Protein AF-A0A9N9LSE1-F1 (afdb_monomer_lite)

InterPro domains:
  IPR002110 Ankyrin repeat [PF00023] (75-103)
  IPR002110 Ankyrin repeat [SM00248] (27-57)
  IPR002110 Ankyrin repeat [SM00248] (72-101)
  IPR002110 Ankyrin repeat [SM00248] (112-149)
  IPR036770 Ankyrin repeat-containing domain superfamily [G3DSA:1.25.40.20] (14-173)
  IPR036770 Ankyrin repeat-containing domain superfamily [SSF48403] (28-147)

Structure (mmCIF, N/CA/C/O backbone):
data_AF-A0A9N9LSE1-F1
#
_entry.id   AF-A0A9N9LSE1-F1
#
loop_
_atom_site.group_PDB
_atom_site.id
_atom_site.type_symbol
_atom_site.label_atom_id
_atom_site.label_alt_id
_atom_site.label_comp_id
_atom_site.label_asym_id
_atom_site.label_entity_id
_atom_site.label_seq_id
_atom_site.pdbx_PDB_ins_code
_atom_site.Cartn_x
_atom_site.Cartn_y
_atom_site.Cartn_z
_atom_site.occupancy
_atom_site.B_iso_or_equiv
_atom_site.auth_seq_id
_atom_site.auth_comp_id
_atom_site.auth_asym_id
_atom_site.auth_atom_id
_atom_site.pdbx_PDB_model_num
ATOM 1 N N . MET A 1 1 ? 15.173 1.537 29.715 1.00 40.53 1 MET A N 1
ATOM 2 C CA . MET A 1 1 ? 14.136 2.187 28.874 1.00 40.53 1 MET A CA 1
ATOM 3 C C . MET A 1 1 ? 12.952 1.291 28.463 1.00 40.53 1 MET A C 1
ATOM 5 O O . MET A 1 1 ? 11.931 1.841 28.080 1.00 40.53 1 MET A O 1
ATOM 9 N N . LEU A 1 2 ? 12.999 -0.046 28.591 1.00 33.22 2 LEU A N 1
ATOM 10 C CA . LEU A 1 2 ? 11.931 -0.953 28.109 1.00 33.22 2 LEU A CA 1
ATOM 11 C C . LEU A 1 2 ? 10.605 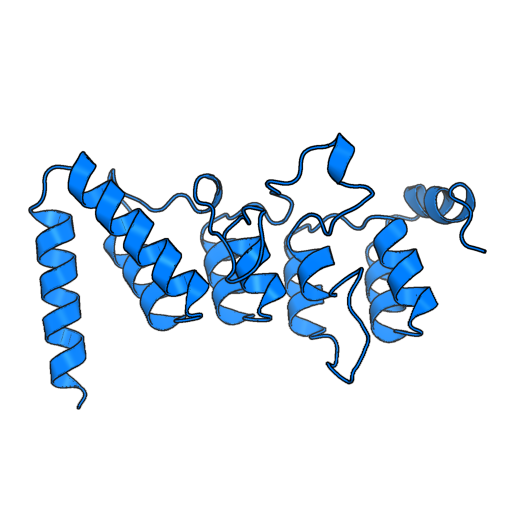-0.952 28.915 1.00 33.22 2 LEU A C 1
ATOM 13 O O . LEU A 1 2 ? 9.546 -1.184 28.339 1.00 33.22 2 LEU A O 1
ATOM 17 N N . ARG A 1 3 ? 10.618 -0.639 30.222 1.00 33.59 3 ARG A N 1
ATOM 18 C CA . ARG A 1 3 ? 9.400 -0.642 31.072 1.00 33.59 3 ARG A CA 1
ATOM 19 C C . ARG A 1 3 ? 8.410 0.497 30.778 1.00 33.59 3 ARG A C 1
ATOM 21 O O . ARG A 1 3 ? 7.217 0.343 31.015 1.00 33.59 3 ARG A O 1
ATOM 28 N N . VAL A 1 4 ? 8.888 1.628 30.252 1.00 49.62 4 VAL A N 1
ATOM 29 C CA . VAL A 1 4 ? 8.053 2.820 30.001 1.00 49.62 4 VAL A CA 1
ATOM 30 C C . VAL A 1 4 ? 7.144 2.619 28.782 1.00 49.62 4 VAL A C 1
ATOM 32 O O . VAL A 1 4 ? 5.979 3.013 28.827 1.00 49.62 4 VAL A O 1
ATOM 35 N N . LYS A 1 5 ? 7.630 1.924 27.738 1.00 57.16 5 LYS A N 1
ATOM 36 C CA . LYS A 1 5 ? 6.824 1.574 26.554 1.00 57.16 5 LYS A CA 1
ATOM 37 C C . LYS A 1 5 ? 5.651 0.656 26.925 1.00 57.16 5 LYS A C 1
ATOM 39 O O . LYS A 1 5 ? 4.515 0.973 26.600 1.00 57.16 5 LYS A O 1
ATOM 44 N N . GLN A 1 6 ? 5.893 -0.408 27.699 1.00 59.78 6 GLN A N 1
ATOM 45 C CA . GLN A 1 6 ? 4.841 -1.362 28.089 1.00 59.78 6 GLN A CA 1
ATOM 46 C C . GLN A 1 6 ? 3.709 -0.727 28.910 1.00 59.78 6 GLN A C 1
ATOM 48 O O . GLN A 1 6 ? 2.539 -1.017 28.668 1.00 59.78 6 GLN A O 1
ATOM 53 N N . HIS A 1 7 ? 4.028 0.160 29.856 1.00 61.41 7 HIS A N 1
ATOM 54 C CA . HIS A 1 7 ? 3.002 0.809 30.674 1.00 61.41 7 HIS A CA 1
ATOM 55 C C . HIS A 1 7 ? 2.126 1.775 29.857 1.00 61.41 7 HIS A C 1
ATOM 57 O O . HIS A 1 7 ? 0.909 1.802 30.037 1.00 61.41 7 HIS A O 1
ATOM 63 N N . MET A 1 8 ? 2.713 2.536 28.924 1.00 65.19 8 MET A N 1
ATOM 64 C CA . MET A 1 8 ? 1.931 3.395 28.025 1.00 65.19 8 MET A CA 1
ATOM 65 C C . MET A 1 8 ? 1.058 2.576 27.070 1.00 65.19 8 MET A C 1
ATOM 67 O O . MET A 1 8 ? -0.132 2.862 26.949 1.00 65.19 8 MET A O 1
ATOM 71 N N . SER A 1 9 ? 1.601 1.507 26.485 1.00 69.81 9 SER A N 1
ATOM 72 C CA . SER A 1 9 ? 0.855 0.560 25.650 1.00 69.81 9 SER A CA 1
ATOM 73 C C . SER A 1 9 ? -0.361 -0.036 26.375 1.00 69.81 9 SER A C 1
ATOM 75 O O . SER A 1 9 ? -1.458 -0.072 25.820 1.00 69.81 9 SER A O 1
ATOM 77 N N . LEU A 1 10 ? -0.203 -0.445 27.640 1.00 71.50 10 LEU A N 1
ATOM 78 C CA . LEU A 1 10 ? -1.301 -0.983 28.454 1.00 71.50 10 LEU A CA 1
ATOM 79 C C . LEU A 1 10 ? -2.367 0.066 28.784 1.00 71.50 10 LEU A C 1
ATOM 81 O O . LEU A 1 10 ? -3.555 -0.252 28.769 1.00 71.50 10 LEU A O 1
ATOM 85 N N . ARG A 1 11 ? -1.971 1.318 29.045 1.00 76.00 11 ARG A N 1
ATOM 86 C CA . ARG A 1 11 ? -2.925 2.411 29.284 1.00 76.00 11 ARG A CA 1
ATOM 87 C C . ARG A 1 11 ? -3.724 2.759 28.033 1.00 76.00 11 ARG A C 1
ATOM 89 O O . ARG A 1 11 ? -4.925 2.965 28.149 1.00 76.00 11 ARG A O 1
ATOM 96 N N . ILE A 1 12 ? -3.094 2.767 26.857 1.00 73.69 12 ILE A N 1
ATOM 97 C CA . ILE A 1 12 ? -3.790 2.988 25.580 1.00 73.69 12 ILE A CA 1
ATOM 98 C C . ILE A 1 12 ? -4.808 1.870 25.331 1.00 73.69 12 ILE A C 1
ATOM 100 O O . ILE A 1 12 ? -5.958 2.168 25.025 1.00 73.69 12 ILE A O 1
ATOM 104 N N . ILE A 1 13 ? -4.439 0.599 25.547 1.00 72.19 13 ILE A N 1
ATOM 105 C CA . ILE A 1 13 ? -5.391 -0.526 25.472 1.00 72.19 13 ILE A CA 1
ATOM 106 C C . ILE A 1 13 ? -6.529 -0.349 26.478 1.00 72.19 13 ILE A C 1
ATOM 108 O O . ILE A 1 13 ? -7.687 -0.577 26.137 1.00 72.19 13 ILE A O 1
ATOM 112 N N . GLY A 1 14 ? -6.201 0.047 27.711 1.00 75.12 14 GLY A N 1
ATOM 113 C CA . GLY A 1 14 ? -7.185 0.363 28.740 1.00 75.12 14 GLY A CA 1
ATOM 114 C C . GLY A 1 14 ? -8.204 1.374 28.225 1.00 75.12 14 GLY A C 1
ATOM 115 O O . GLY A 1 14 ? -9.389 1.071 28.222 1.00 75.12 14 GLY A O 1
ATOM 116 N N . CYS A 1 15 ? -7.742 2.507 27.691 1.00 75.81 15 CYS A N 1
ATOM 117 C CA . CYS A 1 15 ? -8.607 3.533 27.110 1.00 75.81 15 CYS A CA 1
ATOM 118 C C . CYS A 1 15 ? -9.437 3.007 25.929 1.00 75.81 15 CYS A C 1
ATOM 120 O O . CYS A 1 15 ? -10.643 3.217 25.894 1.00 75.81 15 CYS A O 1
ATOM 122 N N . LEU A 1 16 ? -8.835 2.270 24.989 1.00 75.88 16 LEU A N 1
ATOM 123 C CA . LEU A 1 16 ? -9.563 1.699 23.846 1.00 75.88 16 LEU A CA 1
ATOM 124 C C . LEU A 1 16 ? -10.661 0.708 24.270 1.00 75.88 16 LEU A C 1
ATOM 126 O O . LEU A 1 16 ? -11.639 0.540 23.546 1.00 75.88 16 LEU A O 1
ATOM 130 N N . LYS A 1 17 ? -10.515 0.060 25.433 1.00 76.38 17 LYS A N 1
ATOM 131 C CA . LYS A 1 17 ? -11.505 -0.878 25.984 1.00 76.38 17 LYS A CA 1
ATOM 132 C C . LYS A 1 17 ? -12.560 -0.211 26.866 1.00 76.38 17 LYS A C 1
ATOM 134 O O . LYS A 1 17 ? -13.678 -0.710 26.924 1.00 76.38 17 LYS A O 1
ATOM 139 N N . THR A 1 18 ? -12.209 0.851 27.590 1.00 81.88 18 THR A N 1
ATOM 140 C CA . THR A 1 18 ? -13.106 1.499 28.561 1.00 81.88 18 THR A CA 1
ATOM 141 C C . THR A 1 18 ? -13.882 2.677 27.981 1.00 81.88 18 THR A C 1
ATOM 143 O O . THR A 1 18 ? -14.916 3.048 28.534 1.00 81.88 18 THR A O 1
ATOM 146 N N . CYS A 1 19 ? -13.415 3.270 26.881 1.00 81.94 19 CYS A N 1
ATOM 147 C CA . CYS A 1 19 ? -14.126 4.345 26.201 1.00 81.94 19 CYS A CA 1
ATOM 148 C C . CYS A 1 19 ? -15.407 3.838 25.507 1.00 81.94 19 CYS A C 1
ATOM 150 O O . CYS A 1 19 ? -15.454 2.699 25.036 1.00 81.94 19 CYS A O 1
ATOM 152 N N . PRO A 1 20 ? -16.430 4.703 25.353 1.00 85.56 20 PRO A N 1
ATOM 153 C CA . PRO A 1 20 ? -17.549 4.452 24.451 1.00 85.56 20 PRO A CA 1
ATOM 154 C C . PRO A 1 20 ? -17.060 4.026 23.054 1.00 85.56 20 PRO A C 1
ATOM 156 O O . PRO A 1 20 ? -16.090 4.615 22.564 1.00 85.56 20 PRO A O 1
ATOM 159 N N . PRO A 1 21 ? -17.733 3.080 22.369 1.00 84.69 21 PRO A N 1
ATOM 160 C CA . PRO A 1 21 ? -17.248 2.511 21.107 1.00 84.69 21 PRO A CA 1
ATOM 161 C C . PRO A 1 21 ? -16.874 3.556 20.050 1.00 84.69 21 PRO A C 1
ATOM 163 O O . PRO A 1 21 ? -15.799 3.486 19.466 1.00 84.69 21 PRO A O 1
ATOM 166 N N . ALA A 1 22 ? -17.695 4.595 19.879 1.00 86.00 22 ALA A N 1
ATOM 167 C CA . ALA A 1 22 ? -17.412 5.677 18.936 1.00 86.00 22 ALA A CA 1
ATOM 168 C C . ALA A 1 22 ? -16.100 6.424 19.253 1.00 86.00 22 ALA A C 1
ATOM 170 O O . ALA A 1 22 ? -15.328 6.733 18.350 1.00 86.00 22 ALA A O 1
ATOM 171 N N . GLN A 1 23 ? -15.810 6.678 20.533 1.00 88.69 23 GLN A N 1
ATOM 172 C CA . GLN A 1 23 ? -14.575 7.349 20.950 1.00 88.69 23 GLN A CA 1
ATOM 173 C C . GLN A 1 23 ? -13.364 6.431 20.792 1.00 88.69 23 GLN A C 1
ATOM 175 O O . GLN A 1 23 ? -12.329 6.867 20.292 1.00 88.69 23 GLN A O 1
ATOM 180 N N . ALA A 1 24 ? -13.505 5.159 21.172 1.00 87.75 24 ALA A N 1
ATOM 181 C CA . ALA A 1 24 ? -12.463 4.156 20.991 1.00 87.75 24 ALA A CA 1
ATOM 182 C C . ALA A 1 24 ? -12.111 3.969 19.506 1.00 87.75 24 ALA A C 1
ATOM 184 O O . ALA A 1 24 ? -10.931 3.896 19.168 1.00 87.75 24 ALA A O 1
ATOM 185 N N . LYS A 1 25 ? -13.113 3.971 18.615 1.00 91.06 25 LYS A N 1
ATOM 186 C CA . LYS A 1 25 ? -12.913 3.914 17.164 1.00 91.06 25 LYS A CA 1
ATOM 187 C C . LYS A 1 25 ? -12.176 5.144 16.638 1.00 91.06 25 LYS A C 1
ATOM 189 O O . LYS A 1 25 ? -11.134 4.989 16.011 1.00 91.06 25 LYS A O 1
ATOM 194 N N . CYS A 1 26 ? -12.653 6.351 16.946 1.00 90.44 26 CYS A N 1
ATOM 195 C CA . CYS A 1 26 ? -11.992 7.586 16.512 1.00 90.44 26 CYS A CA 1
ATOM 196 C C . CYS A 1 26 ? -10.542 7.675 17.010 1.00 90.44 26 CYS A C 1
ATOM 198 O O . CYS A 1 26 ? -9.648 8.057 16.256 1.00 90.44 26 CYS A O 1
ATOM 200 N N . LEU A 1 27 ? -10.299 7.305 18.272 1.00 90.12 27 LEU A N 1
ATOM 201 C CA . LEU A 1 27 ? -8.959 7.294 18.848 1.00 90.12 27 LEU A CA 1
ATOM 202 C C . LEU A 1 27 ? -8.063 6.254 18.165 1.00 90.12 27 LEU A C 1
ATOM 204 O O . LEU A 1 27 ? -6.940 6.583 17.794 1.00 90.12 27 LEU A O 1
ATOM 208 N N . GLY A 1 28 ? -8.561 5.029 17.971 1.00 91.38 28 GLY A N 1
ATOM 209 C CA . GLY A 1 28 ? -7.841 3.963 17.277 1.00 91.38 28 GLY A CA 1
ATOM 210 C C . GLY A 1 28 ? -7.462 4.358 15.851 1.00 91.38 28 GLY A C 1
ATOM 211 O O . GLY A 1 28 ? -6.298 4.242 15.480 1.00 91.38 28 GLY A O 1
ATOM 212 N N . ASP A 1 29 ? -8.410 4.906 15.089 1.00 94.19 29 ASP A N 1
ATOM 213 C CA . ASP A 1 29 ? -8.181 5.356 13.715 1.00 94.19 29 ASP A CA 1
ATOM 214 C C . ASP A 1 29 ? -7.131 6.478 13.650 1.00 94.19 29 ASP A C 1
ATOM 216 O O . ASP A 1 29 ? -6.242 6.445 12.802 1.00 94.19 29 ASP A O 1
ATOM 220 N N . ASN A 1 30 ? -7.185 7.458 14.559 1.00 93.12 30 ASN A N 1
ATOM 221 C CA . ASN A 1 30 ? -6.217 8.560 14.590 1.00 93.12 30 ASN A CA 1
ATOM 222 C C . ASN A 1 30 ? -4.813 8.109 15.003 1.00 93.12 30 ASN A C 1
ATOM 224 O O . ASN A 1 30 ? -3.836 8.534 14.390 1.00 93.12 30 ASN A O 1
ATOM 228 N N . LEU A 1 31 ? -4.706 7.231 16.005 1.00 92.38 31 LEU A N 1
ATOM 229 C CA . LEU A 1 31 ? -3.424 6.644 16.395 1.00 92.38 31 LEU A CA 1
ATOM 230 C C . LEU A 1 31 ? -2.838 5.802 15.260 1.00 92.38 31 LEU A C 1
ATOM 232 O O . LEU A 1 31 ? -1.636 5.858 15.023 1.00 92.38 31 LEU A O 1
ATOM 236 N N . PHE A 1 32 ? -3.680 5.056 14.540 1.00 94.69 32 PHE A N 1
ATOM 237 C CA . PHE A 1 32 ? -3.232 4.239 13.419 1.00 94.69 32 PHE A CA 1
ATOM 238 C C . PHE A 1 32 ? -2.708 5.094 12.262 1.00 94.69 32 PHE A C 1
ATOM 240 O O . PHE A 1 32 ? -1.622 4.827 11.756 1.00 94.69 32 PHE A O 1
ATOM 247 N N . ARG A 1 33 ? -3.429 6.163 11.894 1.00 94.81 33 ARG A N 1
ATOM 248 C CA . ARG A 1 33 ? -2.963 7.137 10.892 1.00 94.81 33 ARG A CA 1
ATOM 249 C C . ARG A 1 33 ? -1.610 7.729 11.268 1.00 94.81 33 ARG A C 1
ATOM 251 O O . ARG A 1 33 ? -0.710 7.733 10.439 1.00 94.81 33 ARG A O 1
ATOM 258 N N . ALA A 1 34 ? -1.470 8.186 12.514 1.00 92.50 34 ALA A N 1
ATOM 259 C CA . ALA A 1 34 ? -0.229 8.775 13.003 1.00 92.50 34 ALA A CA 1
ATOM 260 C C . ALA A 1 34 ? 0.936 7.777 12.962 1.00 92.50 34 ALA A C 1
ATOM 262 O O . ALA A 1 34 ? 2.025 8.149 12.549 1.00 92.50 34 ALA A O 1
ATOM 263 N N . ALA A 1 35 ? 0.700 6.512 13.329 1.00 94.25 35 ALA A N 1
ATOM 264 C CA . ALA A 1 35 ? 1.720 5.467 13.279 1.00 94.25 35 ALA A CA 1
ATOM 265 C C . ALA A 1 35 ? 2.184 5.161 11.844 1.00 94.25 35 ALA A C 1
ATOM 267 O O . ALA A 1 35 ? 3.377 4.979 11.616 1.00 94.25 35 ALA A O 1
ATOM 268 N N . VAL A 1 36 ? 1.263 5.126 10.872 1.00 94.69 36 VAL A N 1
ATOM 269 C CA . VAL A 1 36 ? 1.616 4.949 9.452 1.00 94.69 36 VAL A CA 1
ATOM 270 C C . VAL A 1 36 ? 2.380 6.164 8.923 1.00 94.69 36 VAL A C 1
ATOM 272 O O . VAL A 1 36 ? 3.397 5.989 8.261 1.00 94.69 36 VAL A O 1
ATOM 275 N N . ASP A 1 37 ? 1.920 7.379 9.232 1.00 92.31 37 ASP A N 1
ATOM 276 C CA . ASP A 1 37 ? 2.549 8.635 8.797 1.00 92.31 37 ASP A CA 1
ATOM 277 C C . ASP A 1 37 ? 3.958 8.822 9.378 1.00 92.31 37 ASP A C 1
ATOM 279 O O . ASP A 1 37 ? 4.871 9.256 8.682 1.00 92.31 37 ASP A O 1
ATOM 283 N N . SER A 1 38 ? 4.169 8.412 10.632 1.00 91.25 38 SER A N 1
ATOM 284 C CA . SER A 1 38 ? 5.483 8.417 11.282 1.00 91.25 38 SER A CA 1
ATOM 285 C C . SER A 1 38 ? 6.335 7.186 10.970 1.00 91.25 38 SER A C 1
ATOM 287 O O . SER A 1 38 ? 7.409 7.034 11.555 1.00 91.25 38 SER A O 1
ATOM 289 N N . CYS A 1 39 ? 5.841 6.279 10.125 1.00 92.56 39 CYS A N 1
ATOM 290 C CA . CYS A 1 39 ? 6.504 5.034 9.757 1.00 92.56 39 CYS A CA 1
ATOM 291 C C . CYS A 1 39 ? 6.885 4.138 10.957 1.00 92.56 39 CYS A C 1
ATOM 293 O O . CYS A 1 39 ? 7.889 3.424 10.927 1.00 92.56 39 CYS A O 1
ATOM 295 N N . ASP A 1 40 ? 6.078 4.165 12.022 1.00 94.19 40 ASP A N 1
ATOM 296 C CA . ASP A 1 40 ? 6.270 3.364 13.235 1.00 94.19 40 ASP A CA 1
ATOM 297 C C . ASP A 1 40 ? 5.601 1.989 13.072 1.00 94.19 40 ASP A C 1
ATOM 299 O O . ASP A 1 40 ? 4.447 1.771 13.452 1.00 94.19 40 ASP A O 1
ATOM 303 N N . GLU A 1 41 ? 6.339 1.054 12.469 1.00 95.31 41 GLU A N 1
ATOM 304 C CA . GLU A 1 41 ? 5.885 -0.317 12.196 1.00 95.31 41 GLU A CA 1
ATOM 305 C C . GLU A 1 41 ? 5.386 -1.047 13.455 1.00 95.31 41 GLU A C 1
ATOM 307 O O . GLU A 1 41 ? 4.338 -1.702 13.430 1.00 95.31 41 GLU A O 1
ATOM 312 N N . ASP A 1 42 ? 6.095 -0.888 14.577 1.00 91.75 42 ASP A N 1
ATOM 313 C CA . ASP A 1 42 ? 5.733 -1.502 15.854 1.00 91.75 42 ASP A CA 1
ATOM 314 C C . ASP A 1 42 ? 4.378 -0.980 16.345 1.00 91.75 42 ASP A C 1
ATOM 316 O O . ASP A 1 42 ? 3.522 -1.763 16.776 1.00 91.75 42 ASP A O 1
ATOM 320 N N . ALA A 1 43 ? 4.155 0.336 16.271 1.00 91.62 43 ALA A N 1
ATOM 321 C CA . ALA A 1 43 ? 2.887 0.946 16.655 1.00 91.62 43 ALA A CA 1
ATOM 322 C C . ALA A 1 43 ? 1.741 0.516 15.728 1.00 91.62 43 ALA A C 1
ATOM 324 O O . ALA A 1 43 ? 0.664 0.176 16.227 1.00 91.62 43 ALA A O 1
ATOM 325 N N . VAL A 1 44 ? 1.970 0.455 14.410 1.00 95.00 44 VAL A N 1
ATOM 326 C CA . VAL A 1 44 ? 0.996 -0.064 13.429 1.00 95.00 44 VAL A CA 1
ATOM 327 C C . VAL A 1 44 ? 0.579 -1.488 13.811 1.00 95.00 44 VAL A C 1
ATOM 329 O O . VAL A 1 44 ? -0.610 -1.762 14.011 1.00 95.00 44 VAL A O 1
ATOM 332 N N . MET A 1 45 ? 1.547 -2.393 13.990 1.00 93.88 45 MET A N 1
ATOM 333 C CA . MET A 1 45 ? 1.274 -3.787 14.349 1.00 93.88 45 MET A CA 1
ATOM 334 C C . MET A 1 45 ? 0.552 -3.895 15.698 1.00 93.88 45 MET A C 1
ATOM 336 O O . MET A 1 45 ? -0.377 -4.694 15.865 1.00 93.88 45 MET A O 1
ATOM 340 N N . PHE A 1 46 ? 0.969 -3.092 16.678 1.00 89.62 46 PHE A N 1
ATOM 341 C CA . PHE A 1 46 ? 0.384 -3.083 18.011 1.00 89.62 46 PHE A CA 1
ATOM 342 C C . PHE A 1 46 ? -1.082 -2.630 17.997 1.00 89.62 46 PHE A C 1
ATOM 344 O O . PHE A 1 46 ? -1.930 -3.295 18.596 1.00 89.62 46 PHE A O 1
ATOM 351 N N . ILE A 1 47 ? -1.401 -1.541 17.293 1.00 91.25 47 ILE A N 1
ATOM 352 C CA . ILE A 1 47 ? -2.764 -0.996 17.207 1.00 91.25 47 ILE A CA 1
ATOM 353 C C . ILE A 1 47 ? -3.695 -1.970 16.474 1.00 91.25 47 ILE A C 1
ATOM 355 O O . ILE A 1 47 ? -4.813 -2.206 16.943 1.00 91.25 47 ILE A O 1
ATOM 359 N N . LEU A 1 48 ? -3.238 -2.604 15.385 1.00 92.12 48 LEU A N 1
ATOM 360 C CA . LEU A 1 48 ? -4.014 -3.647 14.701 1.00 92.12 48 LEU A CA 1
ATOM 361 C C . LEU A 1 48 ? -4.359 -4.791 15.651 1.00 92.12 48 LEU A C 1
ATOM 363 O O . LEU A 1 48 ? -5.523 -5.156 15.779 1.00 92.12 48 LEU A O 1
ATOM 367 N N . ARG A 1 49 ? -3.374 -5.317 16.388 1.00 89.94 49 ARG A N 1
ATOM 368 C CA . ARG A 1 49 ? -3.610 -6.392 17.368 1.00 89.94 49 ARG A CA 1
ATOM 369 C C . ARG A 1 49 ? -4.565 -5.971 18.479 1.00 89.94 49 ARG A C 1
ATOM 371 O O . ARG A 1 49 ? -5.412 -6.765 18.876 1.00 89.94 49 ARG A O 1
ATOM 378 N N . ALA A 1 50 ? -4.429 -4.747 18.985 1.00 86.00 50 ALA A N 1
ATOM 379 C CA . ALA A 1 50 ? -5.246 -4.237 20.083 1.00 86.00 50 ALA A CA 1
ATOM 380 C C . ALA A 1 50 ? -6.717 -4.027 19.695 1.00 86.00 50 ALA A C 1
ATOM 382 O O . ALA A 1 50 ? -7.592 -4.124 20.555 1.00 86.00 50 ALA A O 1
ATOM 383 N N . THR A 1 51 ? -6.981 -3.729 18.423 1.00 88.75 51 THR A N 1
ATOM 384 C CA . THR A 1 51 ? -8.327 -3.444 17.901 1.00 88.75 51 THR A CA 1
ATOM 385 C C . THR A 1 51 ? -8.953 -4.630 17.165 1.00 88.75 51 THR A C 1
ATOM 387 O O . THR A 1 51 ? -10.156 -4.602 16.894 1.00 88.75 51 THR A O 1
ATOM 390 N N . ASN A 1 52 ? -8.180 -5.678 16.863 1.00 87.00 52 ASN A N 1
ATOM 391 C CA . ASN A 1 52 ? -8.668 -6.863 16.164 1.00 87.00 52 ASN A CA 1
ATOM 392 C C . ASN A 1 52 ? -9.819 -7.547 16.924 1.00 87.00 52 ASN A C 1
ATOM 394 O O . ASN A 1 52 ? -9.850 -7.547 18.156 1.00 87.00 52 ASN A O 1
ATOM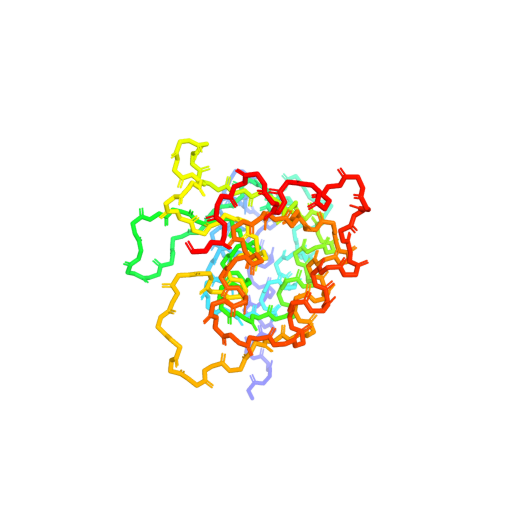 398 N N . ASN A 1 53 ? -10.756 -8.148 16.188 1.00 84.50 53 ASN A N 1
ATOM 399 C CA . ASN A 1 53 ? -11.961 -8.797 16.725 1.00 84.50 53 ASN A CA 1
ATOM 400 C C . ASN A 1 53 ? -12.815 -7.895 17.641 1.00 84.50 53 ASN A C 1
ATOM 402 O O . ASN A 1 53 ? -13.558 -8.387 18.490 1.00 84.50 53 ASN A O 1
ATOM 406 N N . SER A 1 54 ? -12.713 -6.574 17.484 1.00 85.25 54 SER A N 1
ATOM 407 C CA . SER A 1 54 ? -13.542 -5.596 18.188 1.00 85.25 54 SER A CA 1
ATOM 408 C C . SER A 1 54 ? -14.427 -4.841 17.189 1.00 85.25 54 SER A C 1
ATOM 410 O O . SER A 1 54 ? -14.061 -4.732 16.016 1.00 85.25 54 SER A O 1
ATOM 412 N N . PRO A 1 55 ? -15.555 -4.244 17.620 1.00 84.19 55 PRO A N 1
ATOM 413 C CA . PRO A 1 55 ? -16.345 -3.355 16.758 1.00 84.19 55 PRO A CA 1
ATOM 414 C C . PRO A 1 55 ? -15.549 -2.130 16.276 1.00 84.19 55 PRO A C 1
ATOM 416 O O . PRO A 1 55 ? -15.965 -1.446 15.346 1.00 84.19 55 PRO A O 1
ATOM 419 N N . ASN A 1 56 ? -14.395 -1.869 16.896 1.00 86.75 56 ASN A N 1
ATOM 420 C CA . ASN A 1 56 ? -13.512 -0.757 16.583 1.00 86.75 56 ASN A CA 1
ATOM 421 C C . ASN A 1 56 ? -12.317 -1.187 15.718 1.00 86.75 56 ASN A C 1
ATOM 423 O O . ASN A 1 56 ? -11.359 -0.423 15.601 1.00 86.75 56 ASN A O 1
ATOM 427 N N . ALA A 1 57 ? -12.353 -2.395 15.141 1.00 91.00 57 ALA A N 1
ATOM 428 C CA . ALA A 1 57 ? -11.301 -2.908 14.274 1.00 91.00 57 ALA A CA 1
ATOM 429 C C . ALA A 1 57 ? -10.927 -1.886 13.195 1.00 91.00 57 ALA A C 1
ATOM 431 O O . ALA A 1 57 ? -11.780 -1.196 12.620 1.00 91.00 57 ALA A O 1
ATOM 432 N N . ILE A 1 58 ? -9.627 -1.758 12.958 1.00 94.44 58 ILE A N 1
ATOM 433 C CA . ILE A 1 58 ? -9.106 -0.911 11.895 1.00 94.44 58 ILE A CA 1
ATOM 434 C C . ILE A 1 58 ? -9.491 -1.527 10.551 1.00 94.44 58 ILE A C 1
ATOM 436 O O . ILE A 1 58 ? -9.244 -2.702 10.300 1.00 94.44 58 ILE A O 1
ATOM 440 N N . ASP A 1 59 ? -10.086 -0.705 9.694 1.00 94.56 59 ASP A N 1
ATOM 441 C CA . ASP A 1 59 ? -10.363 -1.042 8.304 1.00 94.56 59 ASP A CA 1
ATOM 442 C C . ASP A 1 59 ? -9.411 -0.199 7.445 1.00 94.56 59 ASP A C 1
ATOM 444 O O . ASP A 1 59 ? -9.658 1.004 7.279 1.00 94.56 59 ASP A O 1
ATOM 448 N N . PRO A 1 60 ? -8.305 -0.776 6.938 1.00 94.06 60 PRO A N 1
ATOM 449 C CA . PRO A 1 60 ? -7.288 -0.009 6.226 1.00 94.06 60 PRO A CA 1
ATOM 450 C C . PRO A 1 60 ? -7.823 0.625 4.938 1.00 94.06 60 PRO A C 1
ATOM 452 O O . PRO A 1 60 ? -7.267 1.616 4.474 1.00 94.06 60 PRO A O 1
ATOM 455 N N . ASN A 1 61 ? -8.936 0.121 4.397 1.00 95.31 61 ASN A N 1
ATOM 456 C CA . ASN A 1 61 ? -9.543 0.638 3.176 1.00 95.31 61 ASN A CA 1
ATOM 457 C C . ASN A 1 61 ? -10.428 1.864 3.418 1.00 95.31 61 ASN A C 1
ATOM 459 O O . ASN A 1 61 ? -10.805 2.534 2.458 1.00 95.31 61 ASN A O 1
ATOM 463 N N . LYS A 1 62 ? -10.814 2.160 4.662 1.00 94.38 62 LYS A N 1
ATOM 464 C CA . LYS A 1 62 ? -11.615 3.353 5.000 1.00 94.38 62 LYS A CA 1
ATOM 465 C C . LYS A 1 62 ? -10.769 4.516 5.495 1.00 94.38 62 LYS A C 1
ATOM 467 O O . LYS A 1 62 ? -11.262 5.639 5.586 1.00 94.38 62 LYS A O 1
ATOM 472 N N . LEU A 1 63 ? -9.521 4.247 5.856 1.00 93.94 63 LEU A N 1
ATOM 473 C CA . LEU A 1 63 ? -8.626 5.244 6.407 1.00 93.94 63 LEU A CA 1
ATOM 474 C C . LEU A 1 63 ? -7.800 5.894 5.305 1.00 93.94 63 LEU A C 1
ATOM 476 O O . LEU A 1 63 ? -7.314 5.245 4.381 1.00 93.94 63 LEU A O 1
ATOM 480 N N . VAL A 1 64 ? -7.633 7.201 5.456 1.00 93.12 64 VAL A N 1
ATOM 481 C CA . VAL A 1 64 ? -6.789 8.032 4.610 1.00 93.12 64 VAL A CA 1
ATOM 482 C C . VAL A 1 64 ? -5.900 8.905 5.487 1.00 93.12 64 VAL A C 1
ATOM 484 O O . VAL A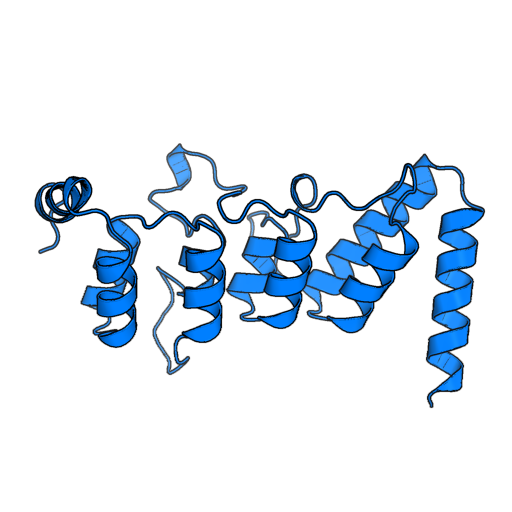 1 64 ? -6.299 9.269 6.601 1.00 93.12 64 VAL A O 1
ATOM 487 N N . CYS A 1 65 ? -4.717 9.229 4.977 1.00 89.56 65 CYS A N 1
ATOM 488 C CA . CYS A 1 65 ? -3.731 10.121 5.578 1.00 89.56 65 CYS A CA 1
ATOM 489 C C . CYS A 1 65 ? -3.421 11.282 4.632 1.00 89.56 65 CYS A C 1
ATOM 491 O O . CYS A 1 65 ? -3.579 11.172 3.418 1.00 89.56 65 CYS A O 1
ATOM 493 N N . GLN A 1 66 ? -2.951 12.391 5.191 1.00 85.50 66 GLN A N 1
ATOM 494 C CA . GLN A 1 66 ? -2.413 13.503 4.422 1.00 85.50 66 GLN A CA 1
ATOM 495 C C . GLN A 1 66 ? -0.903 13.530 4.637 1.00 85.50 66 GLN A C 1
ATOM 497 O O . GLN A 1 66 ? -0.466 13.745 5.763 1.00 85.50 66 GLN A O 1
ATOM 502 N N . ALA A 1 67 ? -0.122 13.309 3.578 1.00 78.25 67 ALA A N 1
ATOM 503 C CA . ALA A 1 67 ? 1.327 13.444 3.668 1.00 78.25 67 ALA A CA 1
ATOM 504 C C . ALA A 1 67 ? 1.693 14.918 3.888 1.00 78.25 67 ALA A C 1
ATOM 506 O O . ALA A 1 67 ? 1.084 15.819 3.296 1.00 78.25 67 ALA A O 1
ATOM 507 N N . MET A 1 68 ? 2.696 15.171 4.730 1.00 68.19 68 MET A N 1
ATOM 508 C CA . MET A 1 68 ? 3.190 16.523 4.981 1.00 68.19 68 MET A CA 1
ATOM 509 C C . MET A 1 68 ? 3.579 17.186 3.647 1.00 68.19 68 MET A C 1
ATOM 511 O O . MET A 1 68 ? 4.298 16.600 2.844 1.00 68.19 68 MET A O 1
ATOM 515 N N . CYS A 1 69 ? 3.075 18.401 3.410 1.00 69.19 69 CYS A N 1
ATOM 516 C CA . CYS A 1 69 ? 3.266 19.202 2.189 1.00 69.19 69 CYS A CA 1
ATOM 517 C C . CYS A 1 69 ? 2.464 18.783 0.941 1.00 69.19 69 CYS A C 1
ATOM 519 O O . CYS A 1 69 ? 2.558 19.471 -0.076 1.00 69.19 69 CYS A O 1
ATOM 521 N N . GLU A 1 70 ? 1.612 17.756 1.004 1.00 76.94 70 GLU A N 1
ATOM 522 C CA . GLU A 1 70 ? 0.724 17.404 -0.109 1.00 76.94 70 GLU A CA 1
ATOM 523 C C . GLU A 1 70 ? -0.735 17.800 0.151 1.00 76.94 70 GLU A C 1
ATOM 525 O O . GLU A 1 70 ? -1.285 17.668 1.246 1.00 76.94 70 GLU A O 1
ATOM 530 N N . ARG A 1 71 ? -1.395 18.313 -0.894 1.00 80.00 71 ARG A N 1
ATOM 531 C CA . ARG A 1 71 ? -2.809 18.719 -0.832 1.00 80.00 71 ARG A CA 1
ATOM 532 C C . ARG A 1 71 ? -3.784 17.552 -0.968 1.00 80.00 71 ARG A C 1
ATOM 534 O O . ARG A 1 71 ? -4.968 17.736 -0.701 1.00 80.00 71 ARG A O 1
ATOM 541 N N . ARG A 1 72 ? -3.310 16.381 -1.401 1.00 87.12 72 ARG A N 1
ATOM 542 C CA . ARG A 1 72 ? -4.149 15.197 -1.595 1.00 87.12 72 ARG A CA 1
ATOM 543 C C . ARG A 1 72 ? -4.112 14.270 -0.388 1.00 87.12 72 ARG A C 1
ATOM 545 O O . ARG A 1 72 ? -3.150 14.250 0.376 1.00 87.12 72 ARG A O 1
ATOM 552 N N . LEU A 1 73 ? -5.169 13.479 -0.269 1.00 91.38 73 LEU A N 1
ATOM 553 C CA . LEU A 1 73 ? -5.239 12.367 0.665 1.00 91.38 73 LEU A CA 1
ATOM 554 C C . LEU A 1 73 ? -4.690 11.103 -0.001 1.00 91.38 73 LEU A C 1
ATOM 556 O O . LEU A 1 73 ? -4.845 10.902 -1.206 1.00 91.38 73 LEU A O 1
ATOM 560 N N . PHE A 1 74 ? -4.078 10.260 0.814 1.00 93.19 74 PHE A N 1
ATOM 561 C CA . PHE A 1 74 ? -3.531 8.964 0.453 1.00 93.19 74 PHE A CA 1
ATOM 562 C C . PHE A 1 74 ? -4.266 7.883 1.223 1.00 93.19 74 PHE A C 1
ATOM 564 O O . PHE A 1 74 ? -4.592 8.076 2.397 1.00 93.19 74 PHE A O 1
ATOM 571 N N . THR A 1 75 ? -4.476 6.723 0.612 1.00 95.69 75 THR A N 1
ATOM 572 C CA . THR A 1 75 ? -4.751 5.526 1.412 1.00 95.69 75 THR A CA 1
ATOM 573 C C . THR A 1 75 ? -3.530 5.187 2.268 1.00 95.69 75 THR A C 1
ATOM 575 O O . THR A 1 75 ? -2.411 5.644 2.017 1.00 95.69 75 THR A O 1
ATOM 578 N N . LEU A 1 76 ? -3.722 4.372 3.303 1.00 96.44 76 LEU A N 1
ATOM 579 C CA . LEU A 1 76 ? -2.607 3.984 4.167 1.00 96.44 76 LEU A CA 1
ATOM 580 C C . LEU A 1 76 ? -1.515 3.223 3.406 1.00 96.44 76 LEU A C 1
ATOM 582 O O . LEU A 1 76 ? -0.332 3.434 3.667 1.00 96.44 76 LEU A O 1
ATOM 586 N N . ILE A 1 77 ? -1.905 2.365 2.455 1.00 97.38 77 ILE A N 1
ATOM 587 C CA . ILE A 1 77 ? -0.946 1.586 1.666 1.00 97.38 77 ILE A CA 1
ATOM 588 C C . ILE A 1 77 ? -0.228 2.450 0.629 1.00 97.38 77 ILE A C 1
ATOM 590 O O . ILE A 1 77 ? 0.968 2.269 0.424 1.00 97.38 77 ILE A O 1
ATOM 594 N N . GLU A 1 78 ? -0.918 3.432 0.041 1.00 95.69 78 GLU A N 1
ATOM 595 C CA . GLU A 1 78 ? -0.299 4.441 -0.819 1.00 95.69 78 GLU A CA 1
ATOM 596 C C . GLU A 1 78 ? 0.791 5.218 -0.063 1.00 95.69 78 GLU A C 1
ATOM 598 O O . GLU A 1 78 ? 1.912 5.337 -0.558 1.00 95.69 78 GLU A O 1
ATOM 603 N N . LEU A 1 79 ? 0.500 5.695 1.154 1.00 94.38 79 LEU A N 1
ATOM 604 C CA . LEU A 1 79 ? 1.474 6.431 1.966 1.00 94.38 79 LEU A CA 1
ATOM 605 C C . LEU A 1 79 ? 2.667 5.553 2.370 1.00 94.38 79 LEU A C 1
ATOM 607 O O . LEU A 1 79 ? 3.814 5.960 2.201 1.00 94.38 79 LEU A O 1
ATOM 611 N N . ALA A 1 80 ? 2.414 4.331 2.846 1.00 95.81 80 ALA A N 1
ATOM 612 C CA . ALA A 1 80 ? 3.475 3.400 3.226 1.00 95.81 80 ALA A CA 1
ATOM 613 C C . ALA A 1 80 ? 4.397 3.052 2.043 1.00 95.81 80 ALA A C 1
ATOM 615 O O . ALA A 1 80 ? 5.619 3.001 2.203 1.00 95.81 80 ALA A O 1
ATOM 616 N N . ALA A 1 81 ? 3.824 2.863 0.850 1.00 95.69 81 ALA A N 1
ATOM 617 C CA . ALA A 1 81 ? 4.570 2.601 -0.375 1.00 95.69 81 ALA A CA 1
ATOM 618 C C . ALA A 1 81 ? 5.379 3.823 -0.834 1.00 95.69 81 ALA A C 1
ATOM 620 O O . ALA A 1 81 ? 6.561 3.685 -1.148 1.00 95.69 81 ALA A O 1
ATOM 621 N N . LYS A 1 82 ? 4.790 5.027 -0.795 1.00 91.88 82 LYS A N 1
ATOM 622 C CA . LYS A 1 82 ? 5.483 6.290 -1.109 1.00 91.88 82 LYS A CA 1
ATOM 623 C C . LYS A 1 82 ? 6.707 6.508 -0.215 1.00 91.88 82 LYS A C 1
ATOM 625 O O . LYS A 1 82 ? 7.766 6.927 -0.689 1.00 91.88 82 LYS A O 1
ATOM 630 N N . SER A 1 83 ? 6.558 6.208 1.072 1.00 91.56 83 SER A N 1
ATOM 631 C CA . SER A 1 83 ? 7.629 6.298 2.067 1.00 91.56 83 SER A CA 1
ATOM 632 C C . SER A 1 83 ? 8.582 5.093 2.042 1.00 91.56 83 SER A C 1
ATOM 634 O O . SER A 1 83 ? 9.515 5.049 2.833 1.00 91.56 83 SER A O 1
ATOM 636 N N . ARG A 1 84 ? 8.380 4.128 1.129 1.00 93.31 84 ARG A N 1
ATOM 637 C CA . ARG A 1 84 ? 9.201 2.918 0.951 1.00 93.31 84 ARG A CA 1
ATOM 638 C C . ARG A 1 84 ? 9.325 2.053 2.217 1.00 93.31 84 ARG A C 1
ATOM 640 O O . ARG A 1 84 ? 10.332 1.388 2.434 1.00 93.31 84 ARG A O 1
ATOM 647 N N . HIS A 1 85 ? 8.287 2.021 3.055 1.00 95.19 85 HIS A N 1
ATOM 648 C CA . HIS A 1 85 ? 8.267 1.194 4.267 1.00 95.19 85 HIS A CA 1
ATOM 649 C C . HIS A 1 85 ? 7.649 -0.175 4.004 1.00 95.19 85 HIS A C 1
ATOM 651 O O . HIS A 1 85 ? 6.467 -0.417 4.261 1.00 95.19 85 HIS A O 1
ATOM 657 N N . LEU A 1 86 ? 8.485 -1.098 3.526 1.00 97.50 86 LEU A N 1
ATOM 658 C CA . LEU A 1 86 ? 8.087 -2.458 3.172 1.00 97.50 86 LEU A CA 1
ATOM 659 C C . LEU A 1 86 ? 7.355 -3.211 4.294 1.00 97.50 86 LEU A C 1
ATOM 661 O O . LEU A 1 86 ? 6.365 -3.892 4.029 1.00 97.50 86 LEU A O 1
ATOM 665 N N . GLY A 1 87 ? 7.811 -3.095 5.544 1.00 98.06 87 GLY A N 1
ATOM 666 C CA . GLY A 1 87 ? 7.185 -3.782 6.677 1.00 98.06 87 GLY A CA 1
ATOM 667 C C . GLY A 1 87 ? 5.747 -3.322 6.923 1.00 98.06 87 GLY A C 1
ATOM 668 O O . GLY A 1 87 ? 4.840 -4.149 7.022 1.00 98.06 87 GLY A O 1
ATOM 669 N N . ILE A 1 88 ? 5.497 -2.010 6.882 1.00 98.25 88 ILE A N 1
ATOM 670 C CA . ILE A 1 88 ? 4.140 -1.453 6.993 1.00 98.25 88 ILE A CA 1
ATOM 671 C C . ILE A 1 88 ? 3.277 -1.877 5.802 1.00 98.25 88 ILE A C 1
ATOM 673 O O . ILE A 1 88 ? 2.125 -2.258 6.001 1.00 98.25 88 ILE A O 1
ATOM 677 N N . VAL A 1 89 ? 3.819 -1.887 4.580 1.00 98.50 89 VAL A N 1
ATOM 678 C CA . VAL A 1 89 ? 3.097 -2.390 3.397 1.00 98.50 89 VAL A CA 1
ATOM 679 C C . VAL A 1 89 ? 2.678 -3.848 3.594 1.00 98.50 89 VAL A C 1
ATOM 681 O O . VAL A 1 89 ? 1.504 -4.171 3.422 1.00 98.50 89 VAL A O 1
ATOM 684 N N . LYS A 1 90 ? 3.597 -4.720 4.030 1.00 98.62 90 LYS A N 1
ATOM 685 C CA . LYS A 1 90 ? 3.299 -6.130 4.331 1.00 98.62 90 LYS A CA 1
ATOM 686 C C . LYS A 1 90 ? 2.221 -6.261 5.416 1.00 98.62 90 LYS A C 1
ATOM 688 O O . LYS A 1 90 ? 1.309 -7.073 5.265 1.00 98.62 90 LYS A O 1
ATOM 693 N N . ILE A 1 91 ? 2.277 -5.444 6.471 1.00 98.31 91 ILE A N 1
ATOM 694 C CA . ILE A 1 91 ? 1.264 -5.427 7.540 1.00 98.31 91 ILE A CA 1
ATOM 695 C C . ILE A 1 91 ? -0.112 -5.002 7.006 1.00 98.31 91 ILE A C 1
ATOM 697 O O . ILE A 1 91 ? -1.113 -5.645 7.321 1.00 98.31 91 ILE A O 1
ATOM 701 N N . LEU A 1 92 ? -0.180 -3.946 6.193 1.00 98.06 92 LEU A N 1
ATOM 702 C CA . LEU A 1 92 ? -1.438 -3.456 5.625 1.00 98.06 92 LEU A CA 1
ATOM 703 C C . LEU A 1 92 ? -2.050 -4.468 4.648 1.00 98.06 92 LEU A C 1
ATOM 705 O O . LEU A 1 92 ? -3.250 -4.725 4.722 1.00 98.06 92 LEU A O 1
ATOM 709 N N . LEU A 1 93 ? -1.237 -5.098 3.796 1.00 98.44 93 LEU A N 1
ATOM 710 C CA . LEU A 1 93 ? -1.682 -6.181 2.912 1.00 98.44 93 LEU A CA 1
ATOM 711 C C . LEU A 1 93 ? -2.224 -7.376 3.709 1.00 98.44 93 LEU A C 1
ATOM 713 O O . LEU A 1 93 ? -3.291 -7.897 3.391 1.00 98.44 93 LEU A O 1
ATOM 717 N N . ALA A 1 94 ? -1.547 -7.771 4.792 1.00 97.31 94 ALA A N 1
ATOM 718 C CA . ALA A 1 94 ? -2.033 -8.818 5.694 1.00 97.31 94 ALA A CA 1
ATOM 719 C C . ALA A 1 94 ? -3.351 -8.435 6.398 1.00 97.31 94 ALA A C 1
ATOM 721 O O . ALA A 1 94 ? -4.145 -9.309 6.740 1.00 97.31 94 ALA A O 1
ATOM 722 N N . ALA A 1 95 ? -3.606 -7.136 6.578 1.00 95.94 95 ALA A N 1
ATOM 723 C CA . ALA A 1 95 ? -4.872 -6.588 7.062 1.00 95.94 95 ALA A CA 1
ATOM 724 C C . ALA A 1 95 ? -5.919 -6.376 5.943 1.00 95.94 95 ALA A C 1
ATOM 726 O O . ALA A 1 95 ? -6.906 -5.672 6.158 1.00 95.94 95 ALA A O 1
ATOM 727 N N . ALA A 1 96 ? -5.719 -6.981 4.767 1.00 96.31 96 ALA A N 1
ATOM 728 C CA . ALA A 1 96 ? -6.592 -6.889 3.595 1.00 96.31 96 ALA A CA 1
ATOM 729 C C . ALA A 1 96 ? -6.780 -5.456 3.058 1.00 96.31 96 ALA A C 1
ATOM 731 O O . ALA A 1 96 ? -7.852 -5.098 2.558 1.00 96.31 96 ALA A O 1
ATOM 732 N N . ALA A 1 97 ? -5.738 -4.625 3.153 1.00 97.31 97 ALA A N 1
ATOM 733 C CA . ALA A 1 97 ? -5.684 -3.387 2.389 1.00 97.31 97 ALA A CA 1
ATOM 734 C C . ALA A 1 97 ? -5.710 -3.705 0.887 1.00 97.31 97 ALA A C 1
ATOM 736 O O . ALA A 1 97 ? -4.934 -4.527 0.400 1.00 97.31 97 ALA A O 1
ATOM 737 N N . ASP A 1 98 ? -6.600 -3.039 0.163 1.00 97.75 98 ASP A N 1
ATOM 738 C CA . ASP A 1 98 ? -6.683 -3.104 -1.287 1.00 97.75 98 ASP A CA 1
ATOM 739 C C . ASP A 1 98 ? -5.514 -2.315 -1.886 1.00 97.75 98 ASP A C 1
ATOM 741 O O . ASP A 1 98 ? -5.425 -1.091 -1.757 1.00 97.75 98 ASP A O 1
ATOM 745 N N . VAL A 1 99 ? -4.603 -3.044 -2.531 1.00 97.44 99 VAL A N 1
ATOM 746 C CA . VAL A 1 99 ? -3.368 -2.514 -3.118 1.00 97.44 99 VAL A CA 1
ATOM 747 C C . VAL A 1 99 ? -3.616 -1.499 -4.238 1.00 97.44 99 VAL A C 1
ATOM 749 O O . VAL A 1 99 ? -2.784 -0.616 -4.466 1.00 97.44 99 VAL A O 1
ATOM 752 N N . ASN A 1 100 ? -4.777 -1.585 -4.892 1.00 95.62 100 ASN A N 1
ATOM 753 C CA . ASN A 1 100 ? -5.182 -0.706 -5.986 1.00 95.62 100 ASN A CA 1
ATOM 754 C C . ASN A 1 100 ? -6.056 0.455 -5.506 1.00 95.62 100 ASN A C 1
ATOM 756 O O . ASN A 1 100 ? -6.396 1.347 -6.291 1.00 95.62 100 ASN A O 1
ATOM 760 N N . LYS A 1 101 ? -6.414 0.486 -4.215 1.00 94.69 101 LYS A N 1
ATOM 761 C CA . LYS A 1 101 ? -7.229 1.566 -3.682 1.00 94.69 101 LYS A CA 1
ATOM 762 C C . LYS A 1 101 ? -6.464 2.879 -3.726 1.00 94.69 101 LYS A C 1
ATOM 764 O O . LYS A 1 101 ? -5.378 3.019 -3.164 1.00 94.69 101 LYS A O 1
ATOM 769 N N . THR A 1 102 ? -7.102 3.869 -4.335 1.00 92.38 102 THR A N 1
ATOM 770 C CA . THR A 1 102 ? -6.583 5.227 -4.442 1.00 92.38 102 THR A CA 1
ATOM 771 C C . THR A 1 102 ? -7.662 6.243 -4.105 1.00 92.38 102 THR A C 1
ATOM 773 O O . THR A 1 102 ? -8.845 6.019 -4.366 1.00 92.38 102 THR A O 1
ATOM 776 N N . ASN A 1 103 ? -7.247 7.368 -3.524 1.00 90.12 103 ASN A N 1
ATOM 777 C CA . ASN A 1 103 ? -8.115 8.527 -3.316 1.00 90.12 103 ASN A CA 1
ATOM 778 C C . ASN A 1 103 ? -8.006 9.554 -4.463 1.00 90.12 103 ASN A C 1
ATOM 780 O O . ASN A 1 103 ? -8.515 10.668 -4.353 1.00 90.12 103 ASN A O 1
ATOM 784 N N . VAL A 1 104 ? -7.315 9.206 -5.554 1.00 86.81 104 VAL A N 1
ATOM 785 C CA . VAL A 1 104 ? -7.275 10.010 -6.779 1.00 86.81 104 VAL A CA 1
ATOM 786 C C . VAL A 1 104 ? -8.548 9.752 -7.585 1.00 86.81 104 VAL A C 1
ATOM 788 O O . VAL A 1 104 ? -8.861 8.606 -7.923 1.00 86.81 104 VAL A O 1
ATOM 791 N N . GLU A 1 105 ? -9.280 10.822 -7.900 1.00 83.69 105 GLU A N 1
ATOM 792 C CA . GLU A 1 105 ? -10.436 10.761 -8.798 1.00 83.69 105 GLU A CA 1
ATOM 793 C C . GLU A 1 105 ? -10.030 10.229 -10.174 1.00 83.69 105 GLU A C 1
ATOM 795 O O . GLU A 1 105 ? -8.911 10.454 -10.632 1.00 83.69 105 GLU A O 1
ATOM 800 N N . GLU A 1 106 ? -10.944 9.548 -10.864 1.00 78.75 106 GLU A N 1
ATOM 801 C CA . GLU A 1 106 ? -10.663 8.911 -12.156 1.00 78.75 106 GLU A CA 1
ATOM 802 C C . GLU A 1 106 ? -10.074 9.889 -13.188 1.00 78.75 106 GLU A C 1
ATOM 804 O O . GLU A 1 106 ? -9.066 9.588 -13.827 1.00 78.75 106 GLU A O 1
ATOM 809 N N . SER A 1 107 ? -10.618 11.106 -13.258 1.00 79.25 107 SER A N 1
ATOM 810 C CA . SER A 1 107 ? -10.122 12.202 -14.103 1.00 79.25 107 SER A CA 1
ATOM 811 C C . SER A 1 107 ? -8.694 12.648 -13.752 1.00 79.25 107 SER A C 1
ATOM 813 O O . SER A 1 107 ? -7.947 13.098 -14.621 1.00 79.25 107 SER A O 1
ATOM 815 N N . GLY A 1 108 ? -8.291 12.500 -12.488 1.00 77.12 108 GLY A N 1
ATOM 816 C CA . GLY A 1 108 ? -6.967 12.846 -11.979 1.00 77.12 108 GLY A CA 1
ATOM 817 C C . GLY A 1 108 ? -5.913 11.760 -12.195 1.00 77.12 108 GLY A C 1
ATOM 818 O O . GLY A 1 108 ? -4.721 12.056 -12.108 1.00 77.12 108 GLY A O 1
ATOM 819 N N . ARG A 1 109 ? -6.306 10.519 -12.527 1.00 78.19 109 ARG A N 1
ATOM 820 C CA . ARG A 1 109 ? -5.375 9.376 -12.602 1.00 78.19 109 ARG A CA 1
ATOM 821 C C . ARG A 1 109 ? -4.310 9.489 -13.689 1.00 78.19 109 ARG A C 1
ATOM 823 O O . ARG A 1 109 ? -3.284 8.809 -13.643 1.00 78.19 109 ARG A O 1
ATOM 830 N N . ARG A 1 110 ? -4.541 10.337 -14.688 1.00 72.25 110 ARG A N 1
ATOM 831 C CA . ARG A 1 110 ? -3.561 10.630 -15.740 1.00 72.25 110 ARG A CA 1
ATOM 832 C C . ARG A 1 110 ? -2.465 11.595 -15.276 1.00 72.25 110 ARG A C 1
ATOM 834 O O . ARG A 1 110 ? -1.377 11.587 -15.839 1.00 72.25 110 ARG A O 1
ATOM 841 N N . TYR A 1 111 ? -2.750 12.403 -14.257 1.00 75.44 111 TYR A N 1
ATOM 842 C CA . TYR A 1 111 ? -1.917 13.529 -13.824 1.00 75.44 111 TYR A CA 1
ATOM 843 C C . TYR A 1 111 ? -1.301 13.336 -12.431 1.00 75.44 111 TYR A C 1
ATOM 845 O O . TYR A 1 111 ? -0.592 14.214 -11.949 1.00 75.44 111 TYR A O 1
ATOM 853 N N . ALA A 1 112 ? -1.570 12.205 -11.776 1.00 78.62 112 ALA A N 1
ATOM 854 C CA . ALA A 1 112 ? -1.046 11.868 -10.458 1.00 78.62 112 ALA A CA 1
ATOM 855 C C . ALA A 1 112 ? -0.654 10.385 -10.382 1.00 78.62 112 ALA A C 1
ATOM 857 O O . ALA A 1 112 ? -1.127 9.565 -11.168 1.00 78.62 112 ALA A O 1
ATOM 858 N N . GLU A 1 113 ? 0.212 10.041 -9.429 1.00 80.38 113 GLU A N 1
ATOM 859 C CA . GLU A 1 113 ? 0.461 8.646 -9.046 1.00 80.38 113 GLU A CA 1
ATOM 860 C C . GLU A 1 113 ? -0.770 8.045 -8.367 1.00 80.38 113 GLU A C 1
ATOM 862 O O . GLU A 1 113 ? -1.303 8.616 -7.407 1.00 80.38 113 GLU A O 1
ATOM 867 N N . CYS A 1 114 ? -1.174 6.872 -8.842 1.00 85.75 114 CYS A N 1
ATOM 868 C CA . CYS A 1 114 ? -2.376 6.171 -8.412 1.00 85.75 114 CYS A CA 1
ATOM 869 C C . CYS A 1 114 ? -2.017 4.794 -7.866 1.00 85.75 114 CYS A C 1
ATOM 871 O O . CYS A 1 114 ? -1.404 3.990 -8.569 1.00 85.75 114 CYS A O 1
ATOM 873 N N . GLY A 1 115 ? -2.462 4.500 -6.645 1.00 91.81 115 GLY A N 1
ATOM 874 C CA . GLY A 1 115 ? -2.217 3.209 -6.021 1.00 91.81 115 GLY A CA 1
ATOM 875 C C . GLY A 1 115 ? -0.787 3.066 -5.502 1.00 91.81 115 GLY A C 1
ATOM 876 O O . GLY A 1 115 ? 0.101 3.888 -5.746 1.00 91.81 115 GLY A O 1
ATOM 877 N N . ALA A 1 116 ? -0.570 2.002 -4.735 1.00 95.81 116 ALA A N 1
ATOM 878 C CA . ALA A 1 116 ? 0.684 1.802 -4.020 1.00 95.81 116 ALA A CA 1
ATOM 879 C C . ALA A 1 116 ? 1.886 1.597 -4.961 1.00 95.81 116 ALA A C 1
ATOM 881 O O . ALA A 1 116 ? 2.981 2.067 -4.663 1.00 95.81 116 ALA A O 1
ATOM 882 N N . LEU A 1 117 ? 1.690 0.934 -6.107 1.00 96.06 117 LEU A N 1
ATOM 883 C CA . LEU A 1 117 ? 2.776 0.596 -7.032 1.00 96.06 117 LEU A CA 1
ATOM 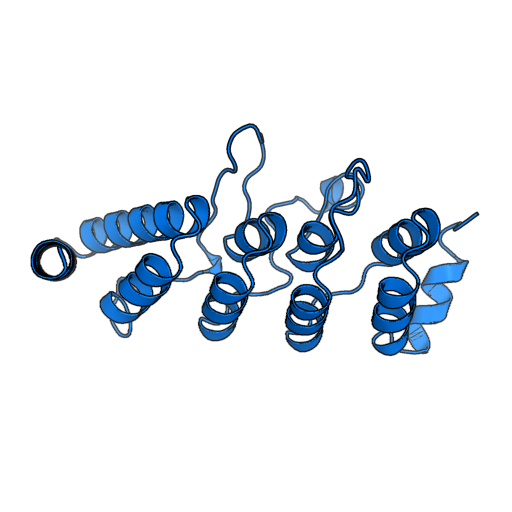884 C C . LEU A 1 117 ? 3.398 1.831 -7.697 1.00 96.06 117 LEU A C 1
ATOM 886 O O . LEU A 1 117 ? 4.619 1.977 -7.677 1.00 96.06 117 LEU A O 1
ATOM 890 N N . GLU A 1 118 ? 2.586 2.742 -8.243 1.00 93.44 118 GLU A N 1
ATOM 891 C CA . GLU A 1 118 ? 3.113 3.960 -8.880 1.00 93.44 118 GLU A CA 1
ATOM 892 C C . GLU A 1 118 ? 3.842 4.857 -7.867 1.00 93.44 118 GLU A C 1
ATOM 894 O O . GLU A 1 118 ? 4.856 5.468 -8.205 1.00 93.44 118 GLU A O 1
ATOM 899 N N . LEU A 1 119 ? 3.365 4.891 -6.616 1.00 92.38 119 LEU A N 1
ATOM 900 C CA . LEU A 1 119 ? 3.994 5.640 -5.525 1.00 92.38 119 LEU A CA 1
ATOM 901 C C . LEU A 1 119 ? 5.310 5.024 -5.043 1.00 92.38 119 LEU A C 1
ATOM 903 O O . LEU A 1 119 ? 6.247 5.767 -4.757 1.00 92.38 119 LEU A O 1
ATOM 907 N N . ALA A 1 120 ? 5.406 3.693 -4.981 1.00 93.38 120 ALA A N 1
ATOM 908 C CA . ALA A 1 120 ? 6.653 3.000 -4.648 1.00 93.38 120 ALA A CA 1
ATOM 909 C C . ALA A 1 120 ? 7.758 3.300 -5.674 1.00 93.38 120 ALA A C 1
ATOM 911 O O . ALA A 1 120 ? 8.912 3.541 -5.310 1.00 93.38 120 ALA A O 1
ATOM 912 N N . VAL A 1 121 ? 7.379 3.333 -6.955 1.00 90.75 121 VAL A N 1
ATOM 913 C CA . VAL A 1 121 ? 8.271 3.625 -8.087 1.00 90.75 121 VAL A CA 1
ATOM 914 C C . VAL A 1 121 ? 8.545 5.129 -8.243 1.00 90.75 121 VAL A C 1
ATOM 916 O O . VAL A 1 121 ? 9.519 5.504 -8.890 1.00 90.75 121 VAL A O 1
ATOM 919 N N . ARG A 1 122 ? 7.731 5.993 -7.618 1.00 85.75 122 ARG A N 1
ATOM 920 C CA . ARG A 1 122 ? 7.754 7.458 -7.766 1.00 85.75 122 ARG A CA 1
ATOM 921 C C . ARG A 1 122 ? 7.616 7.914 -9.220 1.00 85.75 122 ARG A C 1
ATOM 923 O O . ARG A 1 122 ? 8.435 8.710 -9.667 1.00 85.75 122 ARG A O 1
ATOM 930 N N . LYS A 1 123 ? 6.591 7.417 -9.934 1.00 80.00 123 LYS A N 1
ATOM 931 C CA . LYS A 1 123 ? 6.269 7.634 -11.370 1.00 80.00 123 LYS A CA 1
ATOM 932 C C . LYS A 1 123 ? 6.511 9.054 -11.937 1.00 80.00 123 LYS A C 1
ATOM 934 O O . LYS A 1 123 ? 6.728 9.163 -13.146 1.00 80.00 123 LYS A O 1
ATOM 939 N N . TRP A 1 124 ? 6.498 10.111 -11.123 1.00 76.00 124 TRP A N 1
ATOM 940 C CA . TRP A 1 124 ? 6.745 11.494 -11.572 1.00 76.00 124 TRP A CA 1
ATOM 941 C C . TRP A 1 124 ? 7.897 12.232 -10.860 1.00 76.00 124 TRP A C 1
ATOM 943 O O . TRP A 1 124 ? 8.027 13.439 -11.042 1.00 76.00 124 TRP A O 1
ATOM 953 N N . GLY A 1 125 ? 8.701 11.562 -10.031 1.00 67.50 125 GLY A N 1
ATOM 954 C CA . GLY A 1 125 ? 9.761 12.206 -9.244 1.00 67.50 125 GLY A CA 1
ATOM 955 C C . GLY A 1 125 ? 11.050 12.498 -10.023 1.00 67.50 125 GLY A C 1
ATOM 956 O O . GLY A 1 125 ? 11.392 11.778 -10.961 1.00 67.50 125 GLY A O 1
ATOM 957 N N . ASP A 1 126 ? 11.791 13.522 -9.584 1.00 60.34 126 ASP A N 1
ATOM 958 C CA . ASP A 1 126 ? 13.161 13.778 -10.037 1.00 60.34 126 ASP A CA 1
ATOM 959 C C . ASP A 1 126 ? 14.087 12.668 -9.517 1.00 60.34 126 ASP A C 1
ATOM 961 O O . ASP A 1 126 ? 14.133 12.375 -8.317 1.00 60.34 126 ASP A O 1
ATOM 965 N N . PHE A 1 127 ? 14.790 12.008 -10.437 1.00 57.06 127 PHE A N 1
ATOM 966 C CA . PHE A 1 127 ? 15.628 10.844 -10.154 1.00 57.06 127 PHE A CA 1
ATOM 967 C C . PHE A 1 127 ? 17.002 11.279 -9.622 1.00 57.06 127 PHE A C 1
ATOM 969 O O . PHE A 1 127 ? 18.032 11.068 -10.255 1.00 57.06 127 PHE A O 1
ATOM 976 N N . GLU A 1 128 ? 17.031 11.898 -8.444 1.00 52.31 128 GLU A N 1
ATOM 977 C CA . GLU A 1 128 ? 18.263 11.996 -7.659 1.00 52.31 128 GLU A CA 1
ATOM 978 C C . GLU A 1 128 ? 18.405 10.705 -6.834 1.00 52.31 128 GLU A C 1
ATOM 980 O O . GLU A 1 128 ? 17.846 10.560 -5.749 1.00 52.31 128 GLU A O 1
ATOM 985 N N . GLU A 1 129 ? 19.087 9.717 -7.422 1.00 53.25 129 GLU A N 1
ATOM 986 C CA . GLU A 1 129 ? 19.787 8.596 -6.757 1.00 53.25 129 GLU A CA 1
ATOM 987 C C . GLU A 1 129 ? 18.989 7.618 -5.867 1.00 53.25 129 GLU A C 1
ATOM 989 O O . GLU A 1 129 ? 19.560 6.675 -5.319 1.00 53.25 129 GLU A O 1
ATOM 994 N N . ALA A 1 130 ? 17.673 7.761 -5.727 1.00 59.75 130 ALA A N 1
ATOM 995 C CA . ALA A 1 130 ? 16.893 6.884 -4.861 1.00 59.75 130 ALA A CA 1
ATOM 996 C C . ALA A 1 130 ? 16.554 5.551 -5.561 1.00 59.75 130 ALA A C 1
ATOM 998 O O . ALA A 1 130 ? 15.469 5.414 -6.133 1.00 59.75 130 ALA A O 1
ATOM 999 N N . GLU A 1 131 ? 17.457 4.568 -5.456 1.00 76.31 131 GLU A N 1
ATOM 1000 C CA . GLU A 1 131 ? 17.305 3.172 -5.911 1.00 76.31 131 GLU A CA 1
ATOM 1001 C C . GLU A 1 131 ? 15.875 2.650 -5.689 1.00 76.31 131 GLU A C 1
ATOM 1003 O O . GLU A 1 131 ? 15.284 2.854 -4.623 1.00 76.31 131 GLU A O 1
ATOM 1008 N N . ILE A 1 132 ? 15.279 2.036 -6.713 1.00 87.56 132 ILE A N 1
ATOM 1009 C CA . ILE A 1 132 ? 13.938 1.456 -6.604 1.00 87.56 132 ILE A CA 1
ATOM 1010 C C . ILE A 1 132 ? 14.021 0.234 -5.694 1.00 87.56 132 ILE A C 1
ATOM 1012 O O . ILE A 1 132 ? 14.764 -0.705 -5.964 1.00 87.56 132 ILE A O 1
ATOM 1016 N N . ASP A 1 133 ? 13.210 0.220 -4.637 1.00 92.38 133 ASP A N 1
ATOM 1017 C CA . ASP A 1 133 ? 13.064 -0.960 -3.791 1.00 92.38 133 ASP A CA 1
ATOM 1018 C C . ASP A 1 133 ? 12.292 -2.046 -4.561 1.00 92.38 133 ASP A C 1
ATOM 1020 O O . ASP A 1 133 ? 11.057 -2.086 -4.585 1.00 92.38 133 ASP A O 1
ATOM 1024 N N . MET A 1 134 ? 13.038 -2.928 -5.228 1.00 94.81 134 MET A N 1
ATOM 1025 C CA . MET A 1 134 ? 12.468 -4.021 -6.014 1.00 94.81 134 MET A CA 1
ATOM 1026 C C . MET A 1 134 ? 11.756 -5.068 -5.149 1.00 94.81 134 MET A C 1
ATOM 1028 O O . MET A 1 134 ? 10.850 -5.743 -5.645 1.00 94.81 134 MET A O 1
ATOM 1032 N N . GLU A 1 135 ? 12.100 -5.212 -3.863 1.00 97.19 135 GLU A N 1
ATOM 1033 C CA . GLU A 1 135 ? 11.354 -6.102 -2.964 1.00 97.19 135 GLU A CA 1
ATOM 1034 C C . GLU A 1 135 ? 9.963 -5.529 -2.677 1.00 97.19 135 GLU A C 1
ATOM 1036 O O . GLU A 1 135 ? 8.966 -6.262 -2.711 1.00 97.19 135 GLU A O 1
ATOM 1041 N N . LEU A 1 136 ? 9.868 -4.216 -2.470 1.00 97.31 136 LEU A N 1
ATOM 1042 C CA . LEU A 1 136 ? 8.593 -3.519 -2.351 1.00 97.31 136 LEU A CA 1
ATOM 1043 C C . LEU A 1 136 ? 7.759 -3.634 -3.628 1.00 97.31 136 LEU A C 1
ATOM 1045 O O . LEU A 1 136 ? 6.591 -4.019 -3.549 1.00 97.31 136 LEU A O 1
ATOM 1049 N N . VAL A 1 137 ? 8.352 -3.385 -4.799 1.00 96.81 137 VAL A N 1
ATOM 1050 C CA . VAL A 1 137 ? 7.666 -3.539 -6.094 1.00 96.81 137 VAL A CA 1
ATOM 1051 C C . VAL A 1 137 ? 7.104 -4.952 -6.247 1.00 96.81 137 VAL A C 1
ATOM 1053 O O . VAL A 1 137 ? 5.906 -5.122 -6.479 1.00 96.81 137 VAL A O 1
ATOM 1056 N N . ARG A 1 138 ? 7.931 -5.982 -6.040 1.00 98.00 138 ARG A N 1
ATOM 1057 C CA . ARG A 1 138 ? 7.499 -7.385 -6.126 1.00 98.00 138 ARG A CA 1
ATOM 1058 C C . ARG A 1 138 ? 6.410 -7.716 -5.114 1.00 98.00 138 ARG A C 1
ATOM 1060 O O . ARG A 1 138 ? 5.481 -8.444 -5.451 1.00 98.00 138 ARG A O 1
ATOM 1067 N N . THR A 1 139 ? 6.496 -7.179 -3.898 1.00 98.50 139 THR A N 1
ATOM 1068 C CA . THR A 1 139 ? 5.477 -7.377 -2.857 1.00 98.50 139 THR A CA 1
ATOM 1069 C C . THR A 1 139 ? 4.121 -6.833 -3.306 1.00 98.50 139 THR A C 1
ATOM 1071 O O . THR A 1 139 ? 3.115 -7.529 -3.184 1.00 98.50 139 THR A O 1
ATOM 1074 N N . LEU A 1 140 ? 4.092 -5.628 -3.880 1.00 98.25 140 LEU A N 1
ATOM 1075 C CA . LEU A 1 140 ? 2.867 -5.009 -4.392 1.00 98.25 140 LEU A CA 1
ATOM 1076 C C . LEU A 1 140 ? 2.315 -5.766 -5.609 1.00 98.25 140 LEU A C 1
ATOM 1078 O O . LEU A 1 140 ? 1.122 -6.059 -5.660 1.00 98.25 140 LEU A O 1
ATOM 1082 N N . LEU A 1 141 ? 3.174 -6.163 -6.551 1.00 97.38 141 LEU A N 1
ATOM 1083 C CA . LEU A 1 141 ? 2.777 -6.960 -7.719 1.00 97.38 141 LEU A CA 1
ATOM 1084 C C . LEU A 1 141 ? 2.208 -8.327 -7.324 1.00 97.38 141 LEU A C 1
ATOM 1086 O O . LEU A 1 141 ? 1.189 -8.754 -7.860 1.00 97.38 141 LEU A O 1
ATOM 1090 N N . ASN A 1 142 ? 2.826 -9.004 -6.354 1.00 97.31 142 ASN A N 1
ATOM 1091 C CA . ASN A 1 142 ? 2.327 -10.275 -5.822 1.00 97.31 142 ASN A CA 1
ATOM 1092 C C . ASN A 1 142 ? 0.971 -10.122 -5.119 1.00 97.31 142 ASN A C 1
ATOM 1094 O O . ASN A 1 142 ? 0.192 -11.070 -5.093 1.00 97.31 142 ASN A O 1
ATOM 1098 N N . ALA A 1 143 ? 0.681 -8.939 -4.576 1.00 97.50 143 ALA A N 1
ATOM 1099 C CA . ALA A 1 143 ? -0.619 -8.607 -4.005 1.00 97.50 143 ALA A CA 1
ATOM 1100 C C . ALA A 1 143 ? -1.680 -8.230 -5.058 1.00 97.50 143 ALA A C 1
ATOM 1102 O O . ALA A 1 143 ? -2.809 -7.914 -4.689 1.00 97.50 143 ALA A O 1
ATOM 1103 N N . GLY A 1 144 ? -1.345 -8.270 -6.353 1.00 96.06 144 GLY A N 1
ATOM 1104 C CA . GLY A 1 144 ? -2.264 -7.941 -7.441 1.00 96.06 144 GLY A CA 1
ATOM 1105 C C . GLY A 1 144 ? -2.306 -6.454 -7.790 1.00 96.06 144 GLY A C 1
ATOM 1106 O O . GLY A 1 144 ? -3.333 -5.979 -8.275 1.00 96.06 144 GLY A O 1
ATOM 1107 N N . ALA A 1 145 ? -1.221 -5.712 -7.537 1.00 96.44 145 ALA A N 1
ATOM 1108 C CA . ALA A 1 145 ? -1.123 -4.329 -7.985 1.00 96.44 145 ALA A CA 1
ATOM 1109 C C . ALA A 1 145 ? -1.274 -4.230 -9.509 1.00 96.44 145 ALA A C 1
ATOM 1111 O O . ALA A 1 145 ? -0.596 -4.928 -10.268 1.00 96.44 145 ALA A O 1
ATOM 1112 N N . GLU A 1 146 ? -2.161 -3.345 -9.950 1.00 92.88 146 GLU A N 1
ATOM 1113 C CA . GLU A 1 146 ? -2.426 -3.096 -11.357 1.00 92.88 146 GLU A CA 1
ATOM 1114 C C . GLU A 1 146 ? -1.228 -2.420 -12.020 1.00 92.88 146 GLU A C 1
ATOM 1116 O O . GLU A 1 146 ? -0.740 -1.374 -11.587 1.00 92.88 146 GLU A O 1
ATOM 1121 N N . ILE A 1 147 ? -0.779 -3.012 -13.125 1.00 92.06 147 ILE A N 1
ATOM 1122 C CA . ILE A 1 147 ? 0.258 -2.430 -13.969 1.00 92.06 147 ILE A CA 1
ATOM 1123 C C . ILE A 1 147 ? -0.423 -1.578 -15.029 1.00 92.06 147 ILE A C 1
ATOM 1125 O O . ILE A 1 147 ? -1.152 -2.081 -15.891 1.00 92.06 147 ILE A O 1
ATOM 1129 N N . ARG A 1 148 ? -0.171 -0.275 -14.953 1.00 87.94 148 ARG A N 1
ATOM 1130 C CA . ARG A 1 148 ? -0.602 0.699 -15.949 1.00 87.94 148 ARG A CA 1
ATOM 1131 C C . ARG A 1 148 ? 0.473 0.905 -17.010 1.00 87.94 148 ARG A C 1
ATOM 1133 O O . ARG A 1 148 ? 1.664 0.911 -16.698 1.00 87.94 148 ARG A O 1
ATOM 1140 N N . THR A 1 149 ? 0.047 1.115 -18.250 1.00 85.12 149 THR A N 1
ATOM 1141 C CA . THR A 1 149 ? 0.924 1.372 -19.404 1.00 85.12 149 THR A CA 1
ATOM 1142 C C . THR A 1 149 ? 1.841 2.565 -19.155 1.00 85.12 149 THR A C 1
ATOM 1144 O O . THR A 1 149 ? 3.036 2.504 -19.442 1.00 85.12 149 THR A O 1
ATOM 1147 N N . GLU A 1 150 ? 1.335 3.622 -18.517 1.00 85.06 150 GLU A N 1
ATOM 1148 C CA . GLU A 1 150 ? 2.129 4.825 -18.281 1.00 85.06 150 GLU A CA 1
ATOM 1149 C C . GLU A 1 150 ? 3.216 4.625 -17.213 1.00 85.06 150 GLU A C 1
ATOM 1151 O O . GLU A 1 150 ? 4.210 5.346 -17.222 1.00 85.06 150 GLU A O 1
ATOM 1156 N N . LEU A 1 151 ? 3.066 3.654 -16.300 1.00 88.81 151 LEU A N 1
ATOM 1157 C CA . LEU A 1 151 ? 4.136 3.290 -15.363 1.00 88.81 151 LEU A CA 1
ATOM 1158 C C . LEU A 1 151 ? 5.312 2.639 -16.103 1.00 88.81 151 LEU A C 1
ATOM 1160 O O . LEU A 1 151 ? 6.468 2.927 -15.800 1.00 88.81 151 LEU A O 1
ATOM 1164 N N . ILE A 1 152 ? 5.020 1.804 -17.103 1.00 88.75 152 ILE A N 1
ATOM 1165 C CA . ILE A 1 152 ? 6.038 1.161 -17.944 1.00 88.75 152 ILE A CA 1
ATOM 1166 C C . ILE A 1 152 ? 6.744 2.207 -18.800 1.00 88.75 152 ILE A C 1
ATOM 1168 O O . ILE A 1 152 ? 7.970 2.211 -18.864 1.00 88.75 152 ILE A O 1
ATOM 1172 N N . ALA A 1 153 ? 5.988 3.138 -19.390 1.00 85.88 153 ALA A N 1
ATOM 1173 C CA . ALA A 1 153 ? 6.556 4.259 -20.132 1.00 85.88 153 ALA A CA 1
ATOM 1174 C C . ALA A 1 153 ? 7.535 5.078 -19.269 1.00 85.88 153 ALA A C 1
ATOM 1176 O O . ALA A 1 153 ? 8.628 5.409 -19.731 1.00 85.88 153 ALA A O 1
ATOM 1177 N N . SER A 1 154 ? 7.183 5.361 -18.008 1.00 85.12 154 SER A N 1
ATOM 1178 C CA . SER A 1 154 ? 8.094 6.015 -17.058 1.00 85.12 154 SER A CA 1
ATOM 1179 C C . SER A 1 154 ? 9.328 5.159 -16.750 1.00 85.12 154 SER A C 1
ATOM 1181 O O . SER A 1 154 ? 10.444 5.665 -16.834 1.00 85.12 154 SER A O 1
ATOM 1183 N N . ALA A 1 155 ? 9.166 3.862 -16.463 1.00 89.12 155 ALA A N 1
ATOM 1184 C CA . ALA A 1 155 ? 10.286 2.962 -16.169 1.00 89.12 155 ALA A CA 1
ATOM 1185 C C . ALA A 1 155 ? 11.299 2.878 -17.329 1.00 89.12 155 ALA A C 1
ATOM 1187 O O . ALA A 1 155 ? 12.509 2.924 -17.098 1.00 89.12 155 ALA A O 1
ATOM 1188 N N . VAL A 1 156 ? 10.810 2.835 -18.575 1.00 87.62 156 VAL A N 1
ATOM 1189 C CA . VAL A 1 156 ? 11.640 2.886 -19.791 1.00 87.62 156 VAL A CA 1
ATOM 1190 C C . VAL A 1 156 ? 12.333 4.240 -19.925 1.00 87.62 156 VAL A C 1
ATOM 1192 O O . VAL A 1 156 ? 13.544 4.284 -20.138 1.00 87.62 156 VAL A O 1
ATOM 1195 N N . ARG A 1 157 ? 11.594 5.349 -19.759 1.00 84.94 157 ARG A N 1
ATOM 1196 C CA . ARG A 1 157 ? 12.141 6.716 -19.835 1.00 84.94 157 ARG A CA 1
ATOM 1197 C C . ARG A 1 157 ? 13.310 6.920 -18.873 1.00 84.94 157 ARG A C 1
ATOM 1199 O O . ARG A 1 157 ? 14.241 7.650 -19.197 1.00 84.94 157 ARG A O 1
ATOM 1206 N N . TRP A 1 158 ? 13.264 6.286 -17.707 1.00 84.38 158 TRP A N 1
ATOM 1207 C CA . TRP A 1 158 ? 14.298 6.400 -16.679 1.00 84.38 158 TRP A CA 1
ATOM 1208 C C . TRP A 1 158 ? 15.349 5.291 -16.714 1.00 84.38 158 TRP A C 1
ATOM 1210 O O . TRP A 1 158 ? 16.131 5.176 -15.772 1.00 84.38 158 TRP A O 1
ATOM 1220 N N . ALA A 1 159 ? 15.359 4.472 -17.769 1.00 85.75 159 ALA A N 1
ATOM 1221 C CA . ALA A 1 159 ? 16.304 3.374 -17.958 1.00 85.75 159 ALA A CA 1
ATOM 1222 C C . ALA A 1 159 ? 16.361 2.379 -16.776 1.00 85.75 159 ALA A C 1
ATOM 1224 O O . ALA A 1 159 ? 17.414 1.823 -16.469 1.00 85.75 159 ALA A O 1
ATOM 1225 N N . GLN A 1 160 ? 15.223 2.127 -16.120 1.00 87.06 160 GLN A N 1
ATOM 1226 C CA . GLN A 1 160 ? 15.119 1.191 -14.996 1.00 87.06 160 GLN A CA 1
ATOM 1227 C C . GLN A 1 160 ? 14.903 -0.237 -15.508 1.00 87.06 160 GLN A C 1
ATOM 1229 O O . GLN A 1 160 ? 13.793 -0.763 -15.438 1.00 87.06 160 GLN A O 1
ATOM 1234 N N . GLY A 1 161 ? 15.959 -0.845 -16.061 1.00 89.25 161 GLY A N 1
ATOM 1235 C CA . GLY A 1 161 ? 15.912 -2.159 -16.721 1.00 89.25 161 GLY A CA 1
ATOM 1236 C C . GLY A 1 161 ? 15.220 -3.241 -15.888 1.00 89.25 161 GLY A C 1
ATOM 1237 O O . GLY A 1 161 ? 14.227 -3.808 -16.338 1.00 89.25 161 GLY A O 1
ATOM 1238 N N . ASP A 1 162 ? 15.661 -3.438 -14.644 1.00 92.25 162 ASP A N 1
ATOM 1239 C CA . ASP A 1 162 ? 15.097 -4.443 -13.730 1.00 92.25 162 ASP A CA 1
ATOM 1240 C C . ASP A 1 162 ? 13.598 -4.231 -13.469 1.00 92.25 162 ASP A C 1
ATOM 1242 O O . ASP A 1 162 ? 12.822 -5.188 -13.404 1.00 92.25 162 ASP A O 1
ATOM 1246 N N . LEU A 1 163 ? 13.167 -2.971 -13.338 1.00 92.75 163 LEU A N 1
ATOM 1247 C CA . LEU A 1 163 ? 11.755 -2.643 -13.170 1.00 92.75 163 LEU A CA 1
ATOM 1248 C C . LEU A 1 163 ? 10.967 -2.947 -14.448 1.00 92.75 163 LEU A C 1
ATOM 1250 O O . LEU A 1 163 ? 9.882 -3.517 -14.367 1.00 92.75 163 LEU A O 1
ATOM 1254 N N . VAL A 1 164 ? 11.490 -2.575 -15.619 1.00 92.12 164 VAL A N 1
ATOM 1255 C CA . VAL A 1 164 ? 10.840 -2.853 -16.909 1.00 92.12 164 VAL A CA 1
ATOM 1256 C C . VAL A 1 164 ? 10.662 -4.358 -17.09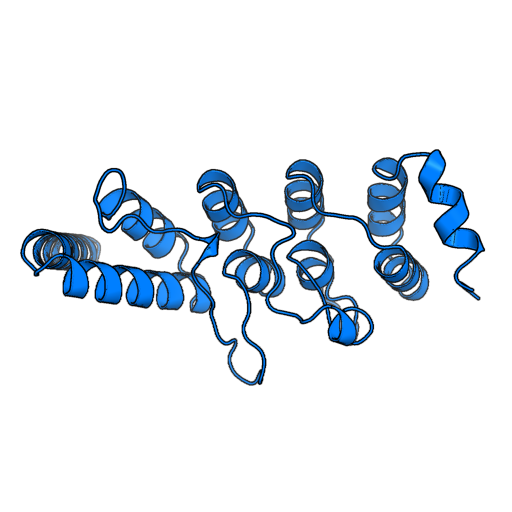9 1.00 92.12 164 VAL A C 1
ATOM 1258 O O . VAL A 1 164 ? 9.561 -4.801 -17.426 1.00 92.12 164 VAL A O 1
ATOM 1261 N N . GLU A 1 165 ? 11.707 -5.146 -16.846 1.00 92.94 165 GLU A N 1
ATOM 1262 C CA . GLU A 1 165 ? 11.651 -6.605 -16.938 1.00 92.94 165 GLU A CA 1
ATOM 1263 C C . GLU A 1 165 ? 10.616 -7.197 -15.975 1.00 92.94 165 GLU A C 1
ATOM 1265 O O . GLU A 1 165 ? 9.772 -7.997 -16.391 1.00 92.94 165 GLU A O 1
ATOM 1270 N N . GLU A 1 166 ? 10.615 -6.765 -14.709 1.00 95.44 166 GLU A N 1
ATOM 1271 C CA . GLU A 1 166 ? 9.648 -7.244 -13.721 1.00 95.44 166 GLU A CA 1
ATOM 1272 C C . GLU A 1 166 ? 8.211 -6.902 -14.148 1.00 95.44 166 GLU A C 1
ATOM 1274 O O . GLU A 1 166 ? 7.361 -7.793 -14.175 1.00 95.44 166 GLU A O 1
ATOM 1279 N N . LEU A 1 167 ? 7.928 -5.657 -14.550 1.00 93.38 167 LEU A N 1
ATOM 1280 C CA . LEU A 1 167 ? 6.585 -5.234 -14.966 1.00 93.38 167 LEU A CA 1
ATOM 1281 C C . LEU A 1 167 ? 6.096 -5.999 -16.206 1.00 93.38 167 LEU A C 1
ATOM 1283 O O . LEU A 1 167 ? 4.957 -6.471 -16.230 1.00 93.38 167 LEU A O 1
ATOM 1287 N N . LEU A 1 168 ? 6.948 -6.167 -17.222 1.00 90.19 168 LEU A N 1
ATOM 1288 C CA . LEU A 1 168 ? 6.588 -6.897 -18.441 1.00 90.19 168 LEU A CA 1
ATOM 1289 C C . LEU A 1 168 ? 6.352 -8.387 -18.174 1.00 90.19 168 LEU A C 1
ATOM 1291 O O . LEU A 1 168 ? 5.444 -8.967 -18.768 1.00 90.19 168 LEU A O 1
ATOM 1295 N N . SER A 1 169 ? 7.100 -8.994 -17.246 1.00 91.88 169 SER A N 1
ATOM 1296 C CA . SER A 1 169 ? 6.923 -10.407 -16.876 1.00 91.88 169 SER A CA 1
ATOM 1297 C C . SER A 1 169 ? 5.561 -10.702 -16.232 1.00 91.88 169 SER A C 1
ATOM 1299 O O . SER A 1 169 ? 5.059 -11.824 -16.319 1.00 91.88 169 SER A O 1
ATOM 1301 N N . ARG A 1 170 ? 4.947 -9.697 -15.592 1.00 90.69 170 ARG A N 1
ATOM 1302 C CA . ARG A 1 170 ? 3.632 -9.803 -14.938 1.00 90.69 170 ARG A CA 1
ATOM 1303 C C . ARG A 1 170 ? 2.473 -9.371 -15.833 1.00 90.69 170 ARG A C 1
ATOM 1305 O O . ARG A 1 170 ? 1.319 -9.621 -15.485 1.00 90.69 170 ARG A O 1
ATOM 1312 N N . LEU A 1 171 ? 2.750 -8.728 -16.966 1.00 85.50 171 LEU A N 1
ATOM 1313 C CA . LEU A 1 171 ? 1.722 -8.329 -17.918 1.00 85.50 171 LEU A CA 1
ATOM 1314 C C . LEU A 1 171 ? 1.305 -9.513 -18.798 1.00 85.50 171 LEU A C 1
ATOM 1316 O O . LEU A 1 171 ? 2.145 -10.070 -19.512 1.00 85.50 171 LEU A O 1
ATOM 1320 N N . PRO A 1 172 ? 0.009 -9.872 -18.835 1.00 81.69 172 PRO A N 1
ATOM 1321 C CA . PRO A 1 172 ? -0.459 -10.889 -19.760 1.00 81.69 172 PRO A CA 1
ATOM 1322 C C . PRO A 1 172 ? -0.237 -10.429 -21.213 1.00 81.69 172 PRO A C 1
ATOM 1324 O O . PRO A 1 172 ? -0.467 -9.253 -21.517 1.00 81.69 172 PRO A O 1
ATOM 1327 N N . PRO A 1 173 ? 0.129 -11.340 -22.138 1.00 79.19 173 PRO A N 1
ATOM 1328 C CA . PRO A 1 173 ? 0.394 -11.000 -23.539 1.00 79.19 173 PRO A CA 1
ATOM 1329 C C . PRO A 1 173 ? -0.744 -10.246 -24.236 1.00 79.19 173 PRO A C 1
ATOM 1331 O O . PRO A 1 173 ? -0.511 -9.424 -25.116 1.00 79.19 173 PRO A O 1
ATOM 1334 N N . THR A 1 174 ? -1.989 -10.472 -23.809 1.00 79.38 174 THR A N 1
ATOM 1335 C CA . THR A 1 174 ? -3.182 -9.792 -24.337 1.00 79.38 174 THR A CA 1
ATOM 1336 C C . THR A 1 174 ? -3.191 -8.286 -24.091 1.00 79.38 174 THR A C 1
ATOM 1338 O O . THR A 1 174 ? -3.904 -7.575 -24.787 1.00 79.38 174 THR A O 1
ATOM 1341 N N . ARG A 1 175 ? -2.418 -7.799 -23.115 1.00 78.25 175 ARG A N 1
ATOM 1342 C CA . ARG A 1 175 ? -2.286 -6.371 -22.799 1.00 78.25 175 ARG A CA 1
ATOM 1343 C C . ARG A 1 175 ? -1.024 -5.746 -23.385 1.00 78.25 175 ARG A C 1
ATOM 1345 O O . ARG A 1 175 ? -0.855 -4.536 -23.302 1.00 78.25 175 ARG A O 1
ATOM 1352 N N . HIS A 1 176 ? -0.150 -6.528 -24.025 1.00 76.44 176 HIS A N 1
ATOM 1353 C CA . HIS A 1 176 ? 1.058 -5.987 -24.662 1.00 76.44 176 HIS A CA 1
ATOM 1354 C C . HIS A 1 176 ? 0.712 -5.025 -25.797 1.00 76.44 176 HIS A C 1
ATOM 1356 O O . HIS A 1 176 ? 1.428 -4.055 -26.000 1.00 76.44 176 HIS A O 1
ATOM 1362 N N . SER A 1 177 ? -0.411 -5.232 -26.491 1.00 75.12 177 SER A N 1
ATOM 1363 C CA . SER A 1 177 ? -0.878 -4.314 -27.533 1.00 75.12 177 SER A CA 1
ATOM 1364 C C . SER A 1 177 ? -1.160 -2.905 -27.005 1.00 75.12 177 SER A C 1
ATOM 1366 O O . SER A 1 177 ? -0.922 -1.939 -27.722 1.00 75.12 177 SER A O 1
ATOM 1368 N N . GLU A 1 178 ? -1.615 -2.769 -25.753 1.00 75.62 178 GLU A N 1
ATOM 1369 C CA . GLU A 1 178 ? -1.886 -1.467 -25.118 1.00 75.62 178 GLU A CA 1
ATOM 1370 C C . GLU A 1 178 ? -0.614 -0.604 -25.036 1.00 75.62 178 GLU A C 1
ATOM 1372 O O . GLU A 1 178 ? -0.697 0.616 -25.147 1.00 75.62 178 GLU A O 1
ATOM 1377 N N . LEU A 1 179 ? 0.567 -1.233 -24.952 1.00 70.31 179 LEU A N 1
ATOM 1378 C CA . LEU A 1 179 ? 1.867 -0.551 -24.932 1.00 70.31 179 LEU A CA 1
ATOM 1379 C C . LEU A 1 179 ? 2.225 0.119 -26.268 1.00 70.31 179 LEU A C 1
ATOM 1381 O O . LEU A 1 179 ? 3.073 1.004 -26.290 1.00 70.31 179 LEU A O 1
ATOM 1385 N N . PHE A 1 180 ? 1.608 -0.309 -27.374 1.00 67.69 180 PHE A N 1
ATOM 1386 C CA . PHE A 1 180 ? 1.897 0.195 -28.722 1.00 67.69 180 PHE A CA 1
ATOM 1387 C C . PHE A 1 180 ? 0.846 1.189 -29.239 1.00 67.69 180 PHE A C 1
ATOM 1389 O O . PHE A 1 180 ? 1.109 1.892 -30.213 1.00 67.69 180 PHE A O 1
ATOM 1396 N N . PHE A 1 181 ? -0.342 1.248 -28.624 1.00 61.97 181 PHE A N 1
ATOM 1397 C CA . PHE A 1 181 ? -1.427 2.148 -29.041 1.00 61.97 181 PHE A CA 1
ATOM 1398 C C . PHE A 1 181 ? -1.418 3.491 -28.308 1.00 61.97 181 PHE A C 1
ATOM 1400 O O . PHE A 1 181 ? -1.833 4.504 -28.873 1.00 61.97 181 PHE A O 1
ATOM 1407 N N . GLU A 1 182 ? -0.916 3.529 -27.076 1.00 54.84 182 GLU A N 1
ATOM 1408 C CA . GLU A 1 182 ? -0.575 4.782 -26.413 1.00 54.84 182 GLU A CA 1
ATOM 1409 C C . GLU A 1 182 ? 0.852 5.141 -26.824 1.00 54.84 182 GLU A C 1
ATOM 1411 O O . GLU A 1 182 ? 1.781 4.461 -26.420 1.00 54.84 182 GLU A O 1
ATOM 1416 N N . ASN A 1 183 ? 1.032 6.147 -27.687 1.00 43.97 183 ASN A N 1
ATOM 1417 C CA . ASN A 1 183 ? 2.336 6.586 -28.206 1.00 43.97 183 ASN A CA 1
ATOM 1418 C C . ASN A 1 183 ? 3.422 6.681 -27.106 1.00 43.97 183 ASN A C 1
ATOM 1420 O O . ASN A 1 183 ? 3.546 7.711 -26.442 1.00 43.97 183 ASN A O 1
ATOM 1424 N N . ILE A 1 184 ? 4.226 5.626 -26.945 1.00 48.38 184 ILE A N 1
ATOM 1425 C CA . ILE A 1 184 ? 5.519 5.652 -26.255 1.00 48.38 184 ILE A CA 1
ATOM 1426 C C . ILE A 1 184 ? 6.591 5.820 -27.341 1.00 48.38 184 ILE A C 1
ATOM 1428 O O . ILE A 1 184 ? 7.257 4.859 -27.719 1.00 48.38 184 ILE A O 1
ATOM 1432 N N . ILE A 1 185 ? 6.705 7.039 -27.879 1.00 41.19 185 ILE A N 1
ATOM 1433 C CA . ILE A 1 185 ? 7.927 7.613 -28.473 1.00 41.19 185 ILE A CA 1
ATOM 1434 C C . ILE A 1 185 ? 7.967 9.082 -28.058 1.00 41.19 185 ILE A C 1
ATOM 1436 O O . ILE A 1 185 ? 6.955 9.779 -28.302 1.00 41.19 185 ILE A O 1
#

Radius of gyration: 18.68 Å; chains: 1; bounding box: 37×30×60 Å

Sequence (185 aa):
MLRVKQHMSLRIIGCLKTCPPAQAKCLGDNLFRAAVDSCDEDAVMFILRATNNSPNAIDPNKLVCQAMCERRLFTLIELAAKSRHLGIVKILLAAAADVNKTNVEESGRRYAECGALELAVRKWGDFEEAEIDMELVRTLLNAGAEIRTELIASAVRWAQGDLVEELLSRLPPTRHSELFFENII

Foldseek 3Di:
DVV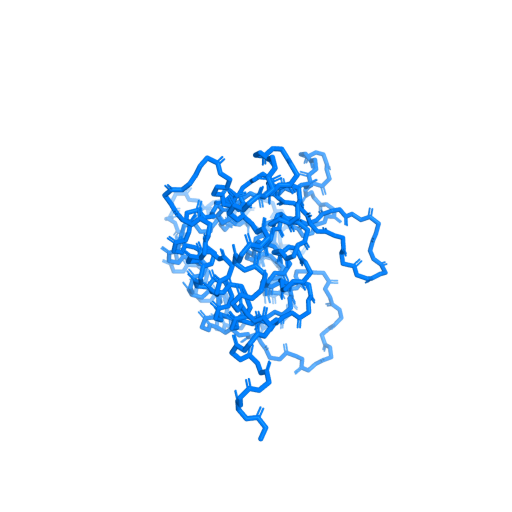VVVVVLVVLLVCLVPDDVVVSLVVLLVQLLVCLQVVPLVSNLSSQVSCPPHPSHDDQLVHWYDHPPDPDIFRSLLSCLLVVNQSSNVVCVVSVHDQQDGPQDPVCVVPDQGGSQCSLVVLPDDPPPDDRPVVSNVVSVVSVHDDDLSSLLSCVVVVVVVSNVVSVVSDDPVCVVVNVVPDSD

Secondary structure (DSSP, 8-state):
-HHHHHHHHHHHHHHHHHS-HHHHHHHHHHHHHHHHHTT-HHHHHHHHHHHTTSTT---TTT-EEE-TT-SSEEEHHHHHHHTT-HHHHHHHHHTT--TT---S-GGGTTTS--HHHHHHHTTTS--SS----HHHHHHHHHTT----HHHHHHHHHTT-HHHHHHHHHHS-GGGTTHHHHS---

Organism: NCBI:txid595503

pLDDT: mean 85.02, std 13.58, range [33.22, 98.62]